Protein AF-A0A2G6E8I8-F1 (afdb_monomer)

Nearest PDB structures (foldseek):
  6oe6-assembly2_B  TM=7.499E-01  e=1.369E-04  Leptospira interrogans serovar Copenhageni str. Fiocruz L1-130
  6oe6-assembly1_A  TM=6.603E-01  e=6.008E-05  Leptospira interrogans serovar Copenhageni str. Fiocruz L1-130
  4bk8-assembly1_A  TM=6.023E-01  e=7.515E-04  Ignicoccus hospitalis
  4brj-assembly1_A  TM=5.519E-01  e=5.711E-04  Ignicoccus hospitalis
  6u4z-assembly1_A  TM=5.005E-01  e=4.357E-03  Bacteroides thetaiotaomicron

Radius of gyration: 25.21 Å; Cα contacts (8 Å, |Δi|>4): 568; chains: 1; bounding box: 66×56×87 Å

Foldseek 3Di:
DDDPPPPPVPPPPVPPQAWDKFWAADADPLQHGHHTDLEDAAAQQWDKTKIKIAGPFFDQAQKKKKWKFFDDPNDTDTDDMDIDGDDRRDRMDMDMDTDNDFGKIKIWMAGPVRDTRDIGIHGYHHDVLLVVVLQVQPPDPDPDDLPDPDKDWFKALDADPLRGDHTDQEAECVPNVQKIKIKIFSVFFQQAQKKKKWKWFADPVHNVDIDTDDIDMDGDDRSGRMDMDMDGDPDFGKMKMWMAGPVRHTNDIDMHGYHD

Sequence (260 aa):
MKLKFIIILLLFVKLTLAQELYVCESYSEDGKPVGVSNNIKIKPYGSAFYILLDNEKPLKDKSLFLFIDKFYDGKFKPFESKKLEVEKEDTWAVTSFEFKDPGVYEIYFLNSSQKRLTTQKLEVDFEEEYKSMRTKKTNNLGNVSFTGTNKSFIFCELVINNKPKNPLSILSLTQSEGKVFVYLNNNSPFGIEKIKVKFWKIDDNDENKEKLIDTKKYKIMPEWSDLFFSYDFDNIGTYRIEIYDYNNNFISANTLEVSN

Solvent-accessible surface area (backbone atoms only — not comparable to full-atom values): 14960 Å² total; per-residue (Å²): 136,80,88,80,78,78,79,78,74,76,77,75,72,73,77,72,86,61,54,43,66,44,42,15,69,46,64,48,98,87,64,48,77,36,69,70,48,55,65,45,69,22,48,89,88,30,36,73,32,32,44,34,40,41,30,98,53,52,37,81,50,53,38,36,36,42,38,36,23,38,58,54,97,93,40,74,40,91,69,50,74,46,81,43,79,45,55,66,76,34,37,52,52,76,46,79,48,70,47,56,67,66,46,46,32,45,37,35,37,25,40,79,85,68,46,74,66,37,71,39,66,35,38,35,38,69,42,61,71,66,54,56,71,40,60,78,77,67,91,72,93,61,94,76,72,84,80,68,90,66,60,48,77,44,41,15,72,40,73,58,94,93,35,79,38,68,73,49,59,66,43,34,38,75,81,48,68,22,48,37,27,43,36,41,32,55,82,42,53,62,74,41,53,42,38,33,38,38,36,26,40,42,40,94,89,39,82,89,42,70,43,81,74,49,76,51,75,46,81,48,60,30,68,32,31,56,52,71,50,75,52,74,47,94,66,70,49,43,32,42,40,37,36,23,38,79,86,67,48,80,68,52,69,51,70,40,35,29,41,108

pLDDT: mean 84.16, std 16.51, range [34.81, 98.5]

Structure (mmCIF, N/CA/C/O backbone):
data_AF-A0A2G6E8I8-F1
#
_entry.id   AF-A0A2G6E8I8-F1
#
loop_
_atom_site.group_PDB
_atom_site.id
_atom_site.type_symbol
_atom_site.label_atom_id
_atom_site.label_alt_id
_atom_site.label_comp_id
_atom_site.label_asym_id
_atom_site.label_entity_id
_atom_site.label_seq_id
_atom_site.pdbx_PDB_ins_code
_atom_site.Cartn_x
_atom_site.Cartn_y
_atom_site.Cartn_z
_atom_site.occupancy
_atom_site.B_iso_or_equiv
_atom_site.auth_seq_id
_atom_site.auth_comp_id
_atom_site.auth_asym_id
_atom_site.auth_atom_id
_atom_site.pdbx_PDB_model_num
ATOM 1 N N . MET A 1 1 ? -38.320 -34.557 57.239 1.00 46.28 1 MET A N 1
ATOM 2 C CA . MET A 1 1 ? -36.847 -34.672 57.127 1.00 46.28 1 MET A CA 1
ATOM 3 C C . MET A 1 1 ? -36.484 -34.782 55.650 1.00 46.28 1 MET A C 1
ATOM 5 O O . MET A 1 1 ? -37.089 -35.604 54.978 1.00 46.28 1 MET A O 1
ATOM 9 N N . LYS A 1 2 ? -35.503 -33.983 55.197 1.00 42.31 2 LYS A N 1
ATOM 10 C CA . LYS A 1 2 ? -34.835 -33.991 53.871 1.00 42.31 2 LYS A CA 1
ATOM 11 C C . LYS A 1 2 ? -35.674 -33.403 52.719 1.00 42.31 2 LYS A C 1
ATOM 13 O O . LYS A 1 2 ? -36.400 -34.110 52.039 1.00 42.31 2 LYS A O 1
ATOM 18 N N . LEU A 1 3 ? -35.719 -32.078 52.556 1.00 51.03 3 LEU A N 1
ATOM 19 C CA . LEU A 1 3 ? -34.677 -31.248 51.922 1.00 51.03 3 LEU A CA 1
ATOM 20 C C . LEU A 1 3 ? -34.192 -31.841 50.585 1.00 51.03 3 LEU A C 1
ATOM 22 O O . LEU A 1 3 ? -33.113 -32.419 50.509 1.00 51.03 3 LEU A O 1
ATOM 26 N N . LYS A 1 4 ? -34.996 -31.691 49.528 1.00 50.62 4 LYS A N 1
ATOM 27 C CA . LYS A 1 4 ? -34.504 -31.735 48.145 1.00 50.62 4 LYS A CA 1
ATOM 28 C C . LYS A 1 4 ? -34.400 -30.296 47.655 1.00 50.62 4 LYS A C 1
ATOM 30 O O . LYS A 1 4 ? -35.312 -29.766 47.033 1.00 50.62 4 LYS A O 1
ATOM 35 N N . PHE A 1 5 ? -33.293 -29.663 48.036 1.00 54.03 5 PHE A N 1
ATOM 36 C CA . PHE A 1 5 ? -32.810 -28.426 47.435 1.00 54.03 5 PHE A CA 1
ATOM 37 C C . PHE A 1 5 ? -32.540 -28.735 45.959 1.00 54.03 5 PHE A C 1
ATOM 39 O O . PHE A 1 5 ? -31.543 -29.371 45.620 1.00 54.03 5 PHE A O 1
ATOM 46 N N . ILE A 1 6 ? -33.475 -28.364 45.087 1.00 58.44 6 ILE A N 1
ATOM 47 C CA . ILE A 1 6 ? -33.212 -28.303 43.654 1.00 58.44 6 ILE A CA 1
ATOM 48 C C . ILE A 1 6 ? -32.254 -27.132 43.492 1.00 58.44 6 ILE A C 1
ATOM 50 O O . ILE A 1 6 ? -32.624 -25.969 43.634 1.00 58.44 6 ILE A O 1
ATOM 54 N N . ILE A 1 7 ? -30.988 -27.486 43.301 1.00 57.56 7 ILE A N 1
ATOM 55 C CA . ILE A 1 7 ? -29.904 -26.598 42.918 1.00 57.56 7 ILE A CA 1
ATOM 56 C C . ILE A 1 7 ? -30.308 -26.008 41.565 1.00 57.56 7 ILE A C 1
ATOM 58 O O . ILE A 1 7 ? -30.062 -26.585 40.509 1.00 57.56 7 ILE A O 1
ATOM 62 N N . ILE A 1 8 ? -30.978 -24.857 41.611 1.00 55.81 8 ILE A N 1
ATOM 63 C CA . ILE A 1 8 ? -31.023 -23.899 40.513 1.00 55.81 8 ILE A CA 1
ATOM 64 C C . ILE A 1 8 ? -29.598 -23.353 40.439 1.00 55.81 8 ILE A C 1
ATOM 66 O O . ILE A 1 8 ? -29.251 -22.339 41.042 1.00 55.81 8 ILE A O 1
ATOM 70 N N . LEU A 1 9 ? -28.734 -24.122 39.775 1.00 51.56 9 LEU A N 1
ATOM 71 C CA . LEU A 1 9 ? -27.434 -23.675 39.314 1.00 51.56 9 LEU A CA 1
ATOM 72 C C . LEU A 1 9 ? -27.732 -22.626 38.243 1.00 51.56 9 LEU A C 1
ATOM 74 O O . LEU A 1 9 ? -27.859 -22.936 37.062 1.00 51.56 9 LEU A O 1
ATOM 78 N N . LEU A 1 10 ? -27.937 -21.391 38.702 1.00 52.75 10 LEU A N 1
ATOM 79 C CA . LEU A 1 10 ? -27.866 -20.181 37.903 1.00 52.75 10 LEU A CA 1
ATOM 80 C C . LEU A 1 10 ? -26.542 -20.232 37.137 1.00 52.75 10 LEU A C 1
ATOM 82 O O . LEU A 1 10 ? -25.486 -19.865 37.653 1.00 52.75 10 LEU A O 1
ATOM 86 N N . LEU A 1 11 ? -26.617 -20.719 35.901 1.00 50.78 11 LEU A N 1
ATOM 87 C CA . LEU A 1 11 ? -25.692 -20.410 34.826 1.00 50.78 11 LEU A CA 1
ATOM 88 C C . LEU A 1 11 ? -25.747 -18.891 34.641 1.00 50.78 11 LEU A C 1
ATOM 90 O O . LEU A 1 11 ? -26.425 -18.374 33.758 1.00 50.78 11 LEU A O 1
ATOM 94 N N . PHE A 1 12 ? -25.047 -18.162 35.511 1.00 54.03 12 PHE A N 1
ATOM 95 C CA . PHE A 1 12 ? -24.567 -16.827 35.202 1.00 54.03 12 PHE A CA 1
ATOM 96 C C . PHE A 1 12 ? -23.565 -17.004 34.065 1.00 54.03 12 PHE A C 1
ATOM 98 O O . PHE A 1 12 ? -22.354 -17.093 34.278 1.00 54.03 12 PHE A O 1
ATOM 105 N N . VAL A 1 13 ? -24.088 -17.103 32.843 1.00 53.19 13 VAL A N 1
ATOM 106 C CA . VAL A 1 13 ? -23.333 -16.809 31.636 1.00 53.19 13 VAL A CA 1
ATOM 107 C C . VAL A 1 13 ? -22.897 -15.365 31.825 1.00 53.19 13 VAL A C 1
ATOM 109 O O . VAL A 1 13 ? -23.686 -14.436 31.661 1.00 53.19 13 VAL A O 1
ATOM 112 N N . LYS A 1 14 ? -21.663 -15.166 32.295 1.00 42.62 14 LYS A N 1
ATOM 113 C CA . LYS A 1 14 ? -21.036 -13.856 32.229 1.00 42.62 14 LYS A CA 1
ATOM 114 C C . LYS A 1 14 ? -20.961 -13.547 30.744 1.00 42.62 14 LYS A C 1
ATOM 116 O O . LYS A 1 14 ? -20.104 -14.093 30.059 1.00 42.62 14 LYS A O 1
ATOM 121 N N . LEU A 1 15 ? -21.894 -12.732 30.262 1.00 49.94 15 LEU A N 1
ATOM 122 C CA . LEU A 1 15 ? -21.757 -12.026 29.001 1.00 49.94 15 LEU A CA 1
ATOM 123 C C . LEU A 1 15 ? -20.465 -11.227 29.146 1.00 49.94 15 LEU A C 1
ATOM 125 O O . LEU A 1 15 ? -20.405 -10.217 29.848 1.00 49.94 15 LEU A O 1
ATOM 129 N N . THR A 1 16 ? -19.376 -11.782 28.627 1.00 54.62 16 THR A N 1
ATOM 130 C CA . THR A 1 16 ? -18.129 -11.056 28.484 1.00 54.62 16 THR A CA 1
ATOM 131 C C . THR A 1 16 ? -18.412 -10.005 27.435 1.00 54.62 16 THR A C 1
ATOM 133 O O . THR A 1 16 ? -18.432 -10.317 26.250 1.00 54.62 16 THR A O 1
ATOM 136 N N . LEU A 1 17 ? -18.706 -8.796 27.904 1.00 58.06 17 LEU A N 1
ATOM 137 C CA . LEU A 1 17 ? -18.793 -7.596 27.086 1.00 58.06 17 LEU A CA 1
ATOM 138 C C . LEU A 1 17 ? -17.438 -7.474 26.386 1.00 58.06 17 LEU A C 1
ATOM 140 O O . LEU A 1 17 ? -16.415 -7.250 27.046 1.00 58.06 17 LEU A O 1
ATOM 144 N N . ALA A 1 18 ? -17.414 -7.823 25.104 1.00 71.62 18 ALA A N 1
ATOM 145 C CA . ALA A 1 18 ? -16.197 -7.968 24.328 1.00 71.62 18 ALA A CA 1
ATOM 146 C C . ALA A 1 18 ? -15.877 -6.638 23.648 1.00 71.62 18 ALA A C 1
ATOM 148 O O . ALA A 1 18 ? -16.768 -5.920 23.215 1.00 71.62 18 ALA A O 1
ATOM 149 N N . GLN A 1 19 ? -14.590 -6.315 23.580 1.00 90.19 19 GLN A N 1
ATOM 150 C CA . GLN A 1 19 ? -14.101 -5.210 22.765 1.00 90.19 19 GLN A CA 1
ATOM 151 C C . GLN A 1 19 ? -14.176 -5.628 21.301 1.00 90.19 19 GLN A C 1
ATOM 153 O O . GLN A 1 19 ? -13.630 -6.670 20.922 1.00 90.19 19 GLN A O 1
ATOM 158 N N . GLU A 1 20 ? -14.829 -4.817 20.484 1.00 94.81 20 GLU A N 1
ATOM 159 C CA . GLU A 1 20 ? -15.072 -5.112 19.078 1.00 94.81 20 GLU A CA 1
ATOM 160 C C . GLU A 1 20 ? -14.233 -4.196 18.194 1.00 94.81 20 GLU A C 1
ATOM 162 O O . GLU A 1 20 ? -13.964 -3.043 18.532 1.00 94.81 20 GLU A O 1
ATOM 167 N N . LEU A 1 21 ? -13.771 -4.737 17.070 1.00 97.00 21 LEU A N 1
ATOM 168 C CA . LEU A 1 21 ? -12.977 -4.010 16.090 1.00 97.00 21 LEU A CA 1
ATOM 169 C C . LEU A 1 21 ? -13.689 -4.062 14.751 1.00 97.00 21 LEU A C 1
ATOM 171 O O . LEU A 1 21 ? -13.992 -5.136 14.232 1.00 97.00 21 LEU A O 1
ATOM 175 N N . TYR A 1 22 ? -13.897 -2.886 14.187 1.00 97.94 22 TYR A N 1
ATOM 176 C CA . TYR A 1 22 ? -14.592 -2.682 12.937 1.00 97.94 22 TYR A CA 1
ATOM 177 C C . TYR A 1 22 ? -13.671 -2.036 11.913 1.00 97.94 22 TYR A C 1
ATOM 179 O O . TYR A 1 22 ? -12.921 -1.112 12.225 1.00 97.94 22 TYR A O 1
ATOM 187 N N . VAL A 1 23 ? -13.767 -2.508 10.674 1.00 98.19 23 VAL A N 1
ATOM 188 C CA . VAL A 1 23 ? -13.297 -1.777 9.497 1.00 98.19 23 VAL A CA 1
ATOM 189 C C . VAL A 1 23 ? -14.540 -1.307 8.758 1.00 98.19 23 VAL A C 1
ATOM 191 O O . VAL A 1 23 ? -15.390 -2.126 8.400 1.00 98.19 23 VAL A O 1
ATOM 194 N N . CYS A 1 24 ? -14.691 0.004 8.604 1.00 98.06 24 CYS A N 1
ATOM 195 C CA . CYS A 1 24 ? -15.930 0.613 8.134 1.00 98.06 24 CYS A CA 1
ATOM 196 C C . CYS A 1 24 ? -15.685 1.834 7.236 1.00 98.06 24 CYS A C 1
ATOM 198 O O . CYS A 1 24 ? -14.601 2.421 7.226 1.00 98.06 24 CYS A O 1
ATOM 200 N N . GLU A 1 25 ? -16.691 2.202 6.446 1.00 96.69 25 GLU A N 1
ATOM 201 C CA . GLU A 1 25 ? -16.626 3.326 5.501 1.00 96.69 25 GLU A CA 1
ATOM 202 C C . GLU A 1 25 ? -16.768 4.682 6.200 1.00 96.69 25 GLU A C 1
ATOM 204 O O . GLU A 1 25 ? -16.162 5.668 5.785 1.00 96.69 25 GLU A O 1
ATOM 209 N N . SER A 1 26 ? -17.560 4.739 7.272 1.00 97.25 26 SER A N 1
ATOM 210 C CA . SER A 1 26 ? -17.722 5.922 8.122 1.00 97.25 26 SER A CA 1
ATOM 211 C C . SER A 1 26 ? -18.162 5.532 9.539 1.00 97.25 26 SER A C 1
ATOM 213 O O . SER A 1 26 ? -18.245 4.346 9.871 1.00 97.25 26 SER A O 1
ATOM 215 N N . TYR A 1 27 ? -18.389 6.523 10.399 1.00 96.75 27 TYR A N 1
ATOM 216 C CA . TYR A 1 27 ? -18.892 6.351 11.760 1.00 96.75 27 TYR A CA 1
ATOM 217 C C . TYR A 1 27 ? -19.779 7.541 12.150 1.00 96.75 27 TYR A C 1
ATOM 219 O O . TYR A 1 27 ? -19.641 8.633 11.596 1.00 96.75 27 TYR A O 1
ATOM 227 N N . SER A 1 28 ? -20.715 7.322 13.069 1.00 95.62 28 SER A N 1
ATOM 228 C CA . SER A 1 28 ? -21.608 8.354 13.607 1.00 95.62 28 SER A CA 1
ATOM 229 C C . SER A 1 28 ? -20.946 9.190 14.709 1.00 95.62 28 SER A C 1
ATOM 231 O O . SER A 1 28 ? -19.882 8.844 15.220 1.00 95.62 28 SER A O 1
ATOM 233 N N . GLU A 1 29 ? -21.601 10.281 15.119 1.00 91.00 29 GLU A N 1
ATOM 234 C CA . GLU A 1 29 ? -21.125 11.152 16.208 1.00 91.00 29 GLU A CA 1
ATOM 235 C C . GLU A 1 29 ? -20.980 10.419 17.554 1.00 91.00 29 GLU A C 1
ATOM 237 O O . GLU A 1 29 ? -20.114 10.765 18.353 1.00 91.00 29 GLU A O 1
ATOM 242 N N . ASP A 1 30 ? -21.784 9.379 17.792 1.00 90.88 30 ASP A N 1
ATOM 243 C CA . ASP A 1 30 ? -21.728 8.522 18.982 1.00 90.88 30 ASP A CA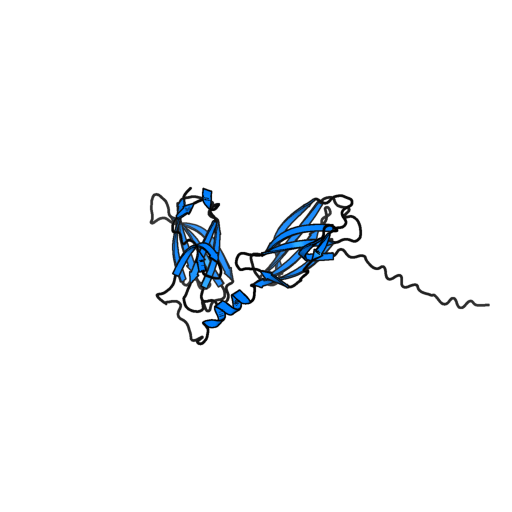 1
ATOM 244 C C . ASP A 1 30 ? -20.779 7.319 18.834 1.00 90.88 30 ASP A C 1
ATOM 246 O O . ASP A 1 30 ? -20.755 6.441 19.696 1.00 90.88 30 ASP A O 1
ATOM 250 N N . GLY A 1 31 ? -19.983 7.271 17.761 1.00 90.88 31 GLY A N 1
ATOM 251 C CA . GLY A 1 31 ? -18.950 6.252 17.584 1.00 90.88 31 GLY A CA 1
ATOM 252 C C . GLY A 1 31 ? -19.463 4.909 17.079 1.00 90.88 31 GLY A C 1
ATOM 253 O O . GLY A 1 31 ? -18.827 3.884 17.322 1.00 90.88 31 GLY A O 1
ATOM 254 N N . LYS A 1 32 ? -20.604 4.877 16.380 1.00 94.94 32 LYS A N 1
ATOM 255 C CA . LYS A 1 32 ? -21.126 3.648 15.769 1.00 94.94 32 LYS A CA 1
ATOM 256 C C . LYS A 1 32 ? -20.644 3.504 14.329 1.00 94.94 32 LYS A C 1
ATOM 258 O O . LYS A 1 32 ? -20.707 4.467 13.565 1.00 94.94 32 LYS A O 1
ATOM 263 N N . PRO A 1 33 ? -20.153 2.318 13.931 1.00 97.12 33 PRO A N 1
ATOM 264 C CA . PRO A 1 33 ? -19.599 2.127 12.601 1.00 97.12 33 PRO A CA 1
ATOM 265 C C . PRO A 1 33 ? -20.706 2.037 11.541 1.00 97.12 33 PRO A C 1
ATOM 267 O O . PRO A 1 33 ? -21.774 1.470 11.772 1.00 97.12 33 PRO A O 1
ATOM 270 N N . VAL A 1 34 ? -20.424 2.550 10.345 1.00 97.12 34 VAL A N 1
ATOM 271 C CA . VAL A 1 34 ? -21.318 2.517 9.179 1.00 97.12 34 VAL A CA 1
ATOM 272 C C . VAL A 1 34 ? -20.576 1.898 7.997 1.00 97.12 34 VAL A C 1
ATOM 274 O O . VAL A 1 34 ? -19.438 2.262 7.708 1.00 97.12 34 VAL A O 1
ATOM 277 N N . GLY A 1 35 ? -21.211 0.945 7.308 1.00 96.56 35 GLY A N 1
ATOM 278 C CA . GLY A 1 35 ? -20.570 0.219 6.204 1.00 96.56 35 GLY A CA 1
ATOM 279 C C . GLY A 1 35 ? -19.475 -0.740 6.685 1.00 96.56 35 GLY A C 1
ATOM 280 O O . GLY A 1 35 ? -18.381 -0.763 6.133 1.00 96.56 35 GLY A O 1
ATOM 281 N N . VAL A 1 36 ? -19.739 -1.492 7.760 1.00 97.19 36 VAL A N 1
ATOM 282 C CA . VAL A 1 36 ? -18.803 -2.493 8.296 1.00 97.19 36 VAL A CA 1
ATOM 283 C C . VAL A 1 36 ? -18.595 -3.618 7.288 1.00 97.19 36 VAL A C 1
ATOM 285 O O . VAL A 1 36 ? -19.564 -4.221 6.824 1.00 97.19 36 VAL A O 1
ATOM 288 N N . SER A 1 37 ? -17.337 -3.967 7.019 1.00 95.94 37 SER A N 1
ATOM 289 C CA . SER A 1 37 ? -17.018 -5.158 6.238 1.00 95.94 37 SER A CA 1
ATOM 290 C C . SER A 1 37 ? -15.694 -5.797 6.643 1.00 95.94 37 SER A C 1
ATOM 292 O O . SER A 1 37 ? -14.716 -5.121 6.949 1.00 95.94 37 SER A O 1
ATOM 294 N N . ASN A 1 38 ? -15.654 -7.127 6.560 1.00 95.44 38 ASN A N 1
ATOM 295 C CA . ASN A 1 38 ? -14.430 -7.924 6.685 1.00 95.44 38 ASN A CA 1
ATOM 296 C C . ASN A 1 38 ? -13.796 -8.243 5.321 1.00 95.44 38 ASN A C 1
ATOM 298 O O . ASN A 1 38 ? -12.729 -8.853 5.270 1.00 95.44 38 ASN A O 1
ATOM 302 N N . ASN A 1 39 ? -14.445 -7.835 4.227 1.00 97.31 39 ASN A N 1
ATOM 303 C CA . ASN A 1 39 ? -13.893 -7.841 2.878 1.00 97.31 39 ASN A CA 1
ATOM 304 C C . ASN A 1 39 ? -14.174 -6.480 2.229 1.00 97.31 39 ASN A C 1
ATOM 306 O O . ASN A 1 39 ? -15.329 -6.139 1.964 1.00 97.31 39 ASN A O 1
ATOM 310 N N . ILE A 1 40 ? -13.131 -5.690 2.004 1.00 96.94 40 ILE A N 1
ATOM 311 C CA . ILE A 1 40 ? -13.250 -4.360 1.402 1.00 96.94 40 ILE A CA 1
ATOM 312 C C . ILE A 1 40 ? -12.693 -4.362 -0.014 1.00 96.94 40 ILE A C 1
ATOM 314 O O . ILE A 1 40 ? -11.745 -5.084 -0.339 1.00 96.94 40 ILE A O 1
ATOM 318 N N . LYS A 1 41 ? -13.282 -3.519 -0.861 1.00 94.44 41 LYS A N 1
ATOM 319 C CA . LYS A 1 41 ? -12.757 -3.246 -2.193 1.00 94.44 41 LYS A CA 1
ATOM 320 C C . LYS A 1 41 ? -12.027 -1.909 -2.184 1.00 94.44 41 LYS A C 1
ATOM 322 O O . LYS A 1 41 ? -12.555 -0.910 -1.706 1.00 94.44 41 LYS A O 1
ATOM 327 N N . ILE A 1 42 ? -10.802 -1.908 -2.691 1.00 90.62 42 ILE A N 1
ATOM 328 C CA . ILE A 1 42 ? -9.968 -0.721 -2.826 1.00 90.62 42 ILE A CA 1
ATOM 329 C C . ILE A 1 42 ? -9.806 -0.358 -4.294 1.00 90.62 42 ILE A C 1
ATOM 331 O O . ILE A 1 42 ? -9.833 -1.208 -5.194 1.00 90.62 42 ILE A O 1
ATOM 335 N N . LYS A 1 43 ? -9.573 0.926 -4.530 1.00 83.56 43 LYS A N 1
ATOM 336 C CA . LYS A 1 43 ? -9.122 1.407 -5.827 1.00 83.56 43 LYS A CA 1
ATOM 337 C C . LYS A 1 43 ? -7.639 1.070 -6.008 1.00 83.56 43 LYS A C 1
ATOM 339 O O . LYS A 1 43 ? -6.929 0.852 -5.029 1.00 83.56 43 LYS A O 1
ATOM 344 N N . PRO A 1 44 ? -7.124 1.063 -7.246 1.00 68.62 44 PRO A N 1
ATOM 345 C CA . PRO A 1 44 ? -5.719 0.740 -7.507 1.00 68.62 44 PRO A CA 1
ATOM 346 C C . PRO A 1 44 ? -4.695 1.667 -6.835 1.00 68.62 44 PRO A C 1
ATOM 348 O O . PRO A 1 44 ? -3.558 1.269 -6.620 1.00 68.62 44 PRO A O 1
ATOM 351 N N . TYR A 1 45 ? -5.080 2.911 -6.548 1.00 73.25 45 TYR A N 1
ATOM 352 C CA . TYR A 1 45 ? -4.252 3.889 -5.834 1.00 73.25 45 TYR A CA 1
ATOM 353 C C . TYR A 1 45 ? -4.448 3.843 -4.312 1.00 73.25 45 TYR A C 1
ATOM 355 O O . TYR A 1 45 ? -3.812 4.607 -3.593 1.00 73.25 45 TYR A O 1
ATOM 363 N N . GLY A 1 46 ? -5.298 2.932 -3.844 1.00 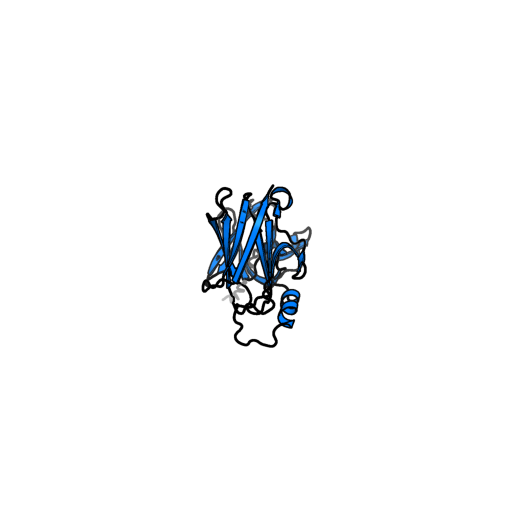83.19 46 GLY A N 1
ATOM 364 C CA . GLY A 1 46 ? -5.719 2.791 -2.467 1.00 83.19 46 GLY A CA 1
ATOM 365 C C . GLY A 1 46 ? -7.084 3.405 -2.185 1.00 83.19 46 GLY A C 1
ATOM 366 O O . GLY A 1 46 ? -7.603 4.225 -2.945 1.00 83.19 46 GLY A O 1
ATOM 367 N N . SER A 1 47 ? -7.673 2.970 -1.078 1.00 90.00 47 SER A N 1
ATOM 368 C CA . SER A 1 47 ? -8.883 3.561 -0.509 1.00 90.00 47 SER A CA 1
ATOM 369 C C . SER A 1 47 ? -8.715 3.685 1.002 1.00 90.00 47 SER A C 1
ATOM 371 O O . SER A 1 47 ? -8.156 2.797 1.653 1.00 90.00 47 SER A O 1
ATOM 373 N N . ALA A 1 48 ? -9.198 4.793 1.558 1.00 95.00 48 ALA A N 1
ATOM 374 C CA . ALA A 1 48 ? -9.215 5.013 2.995 1.00 95.00 48 ALA A CA 1
ATOM 375 C C . ALA A 1 48 ? -10.454 4.373 3.629 1.00 95.00 48 ALA A C 1
ATOM 377 O O . ALA A 1 48 ? -11.561 4.523 3.120 1.00 95.00 48 ALA A O 1
ATOM 378 N N . PHE A 1 49 ? -10.247 3.696 4.754 1.00 98.19 49 PHE A N 1
ATOM 379 C CA . PHE A 1 49 ? -11.293 3.151 5.614 1.00 98.19 49 PHE A CA 1
ATOM 380 C C . PHE A 1 49 ? -11.027 3.564 7.059 1.00 98.19 49 PHE A C 1
ATOM 382 O O . PHE A 1 49 ? -9.892 3.881 7.428 1.00 98.19 49 PHE A O 1
ATOM 389 N N . TYR A 1 50 ? -12.062 3.543 7.888 1.00 98.44 50 TYR A N 1
ATOM 390 C CA . TYR A 1 50 ? -11.928 3.751 9.322 1.00 98.44 50 TYR A CA 1
ATOM 391 C C . TYR A 1 50 ? -11.736 2.417 10.031 1.00 98.44 50 TYR A C 1
ATOM 393 O O . TYR A 1 50 ? -12.418 1.437 9.743 1.00 98.44 50 TYR A O 1
ATOM 401 N N . ILE A 1 51 ? -10.792 2.395 10.967 1.00 98.44 51 ILE A N 1
ATOM 402 C CA . ILE A 1 51 ? -10.574 1.303 11.907 1.00 98.44 51 ILE A CA 1
ATOM 403 C C . ILE A 1 51 ? -11.082 1.796 13.257 1.00 98.44 51 ILE A C 1
ATOM 405 O O . ILE A 1 51 ? -10.510 2.728 13.829 1.00 98.44 51 ILE A O 1
ATOM 409 N N . LEU A 1 52 ? -12.168 1.193 13.731 1.00 98.06 52 LEU A N 1
ATOM 410 C CA . LEU A 1 52 ? -12.902 1.609 14.920 1.00 98.06 52 LEU A CA 1
ATOM 411 C C . LEU A 1 52 ? -12.851 0.506 15.977 1.00 98.06 52 LEU A C 1
ATOM 413 O O . LEU A 1 52 ? -13.213 -0.638 15.716 1.00 98.06 52 LEU A O 1
ATOM 417 N N . LEU A 1 53 ? -12.396 0.861 17.171 1.00 97.19 53 LEU A N 1
ATOM 418 C CA . LEU A 1 53 ? -12.506 0.066 18.386 1.00 97.19 53 LEU A CA 1
ATOM 419 C C . LEU A 1 53 ? -13.763 0.514 19.134 1.00 97.19 53 LEU A C 1
ATOM 421 O O . LEU A 1 53 ? -13.831 1.680 19.508 1.00 97.19 53 LEU A O 1
ATOM 425 N N . ASP A 1 54 ? -14.710 -0.389 19.380 1.00 95.62 54 ASP A N 1
ATOM 426 C CA . ASP A 1 54 ? -15.871 -0.154 20.251 1.00 95.62 54 ASP A CA 1
ATOM 427 C C . ASP A 1 54 ? -15.710 -0.974 21.540 1.00 95.62 54 ASP A C 1
ATOM 429 O O . ASP A 1 54 ? -15.263 -2.128 21.532 1.00 95.62 54 ASP A O 1
ATOM 433 N N . ASN A 1 55 ? -16.032 -0.367 22.673 1.00 93.25 55 ASN A N 1
ATOM 434 C CA . ASN A 1 55 ? -15.946 -0.977 23.987 1.00 93.25 55 ASN A CA 1
ATOM 435 C C . ASN A 1 55 ? -17.113 -0.493 24.845 1.00 93.25 55 ASN A C 1
ATOM 437 O O . ASN A 1 55 ? -17.280 0.693 25.080 1.00 93.25 55 ASN A O 1
ATOM 441 N N . GLU A 1 56 ? -17.881 -1.405 25.435 1.00 90.19 56 GLU A N 1
ATOM 442 C CA . GLU A 1 56 ? -19.043 -1.004 26.244 1.00 90.19 56 GLU A CA 1
ATOM 443 C C . GLU A 1 56 ? -18.693 -0.168 27.487 1.00 90.19 56 GLU A C 1
ATOM 445 O O . GLU A 1 56 ? -19.551 0.492 28.072 1.00 90.19 56 GLU A O 1
ATOM 450 N N . LYS A 1 57 ? -17.436 -0.229 27.937 1.00 91.19 57 LYS A N 1
ATOM 451 C CA . LYS A 1 57 ? -16.933 0.530 29.086 1.00 91.19 57 LYS A CA 1
ATOM 452 C C . LYS A 1 57 ? -15.881 1.540 28.641 1.00 91.19 57 LYS A C 1
ATOM 454 O O . LYS A 1 57 ? -15.172 1.266 27.675 1.00 91.19 57 LYS A O 1
ATOM 459 N N . PRO A 1 58 ? -15.683 2.629 29.400 1.00 93.06 58 PRO A N 1
ATOM 460 C CA . PRO A 1 58 ? -14.620 3.575 29.105 1.00 93.06 58 PRO A CA 1
ATOM 461 C C . PRO A 1 58 ? -13.248 2.905 28.977 1.00 93.06 58 PRO A C 1
ATOM 463 O O . PRO A 1 58 ? -12.885 1.994 29.742 1.00 93.06 58 PRO A O 1
ATOM 466 N N . LEU A 1 59 ? -12.489 3.350 27.984 1.00 91.88 59 LEU A N 1
ATOM 467 C CA . LEU A 1 59 ? -11.126 2.936 27.706 1.00 91.88 59 LEU A CA 1
ATOM 468 C C . LEU A 1 59 ? -10.220 3.489 28.812 1.00 91.88 59 LEU A C 1
ATOM 470 O O . LEU A 1 59 ? -9.962 4.680 28.924 1.00 91.88 59 LEU A O 1
ATOM 474 N N . LYS A 1 60 ? -9.733 2.596 29.679 1.00 89.19 60 LYS A N 1
ATOM 475 C CA . LYS A 1 60 ? -8.956 2.990 30.869 1.00 89.19 60 LYS A CA 1
ATOM 476 C C . LYS A 1 60 ? -7.596 3.603 30.539 1.00 89.19 60 LYS A C 1
ATOM 478 O O . LYS A 1 60 ? -7.044 4.366 31.333 1.00 89.19 60 LYS A O 1
ATOM 483 N N . ASP A 1 61 ? -7.023 3.185 29.420 1.00 91.69 61 ASP A N 1
ATOM 484 C CA . ASP A 1 61 ? -5.697 3.573 28.971 1.00 91.69 61 ASP A CA 1
ATOM 485 C C . ASP A 1 61 ? -5.799 4.823 28.098 1.00 91.69 61 ASP A C 1
ATOM 487 O O . ASP A 1 61 ? -6.484 4.783 27.092 1.00 91.69 61 ASP A O 1
ATOM 491 N N . LYS A 1 62 ? -5.053 5.890 28.418 1.00 92.56 62 LYS A N 1
ATOM 492 C CA . LYS A 1 62 ? -5.005 7.129 27.607 1.00 92.56 62 LYS A CA 1
ATOM 493 C C . LYS A 1 62 ? -4.374 6.959 26.222 1.00 92.56 62 LYS A C 1
ATOM 495 O O . LYS A 1 62 ? -4.364 7.879 25.408 1.00 92.56 62 LYS A O 1
ATOM 500 N N . SER A 1 63 ? -3.710 5.833 25.992 1.00 94.06 63 SER A N 1
ATOM 501 C CA . SER A 1 63 ? -3.027 5.559 24.737 1.00 94.06 63 SER A CA 1
ATOM 502 C C . SER A 1 63 ? -3.272 4.126 24.320 1.00 94.06 63 SER A C 1
ATOM 504 O O . SER A 1 63 ? -3.047 3.189 25.093 1.00 94.06 63 SER A O 1
ATOM 506 N N . LEU A 1 64 ? -3.694 3.986 23.072 1.00 96.56 64 LEU A N 1
ATOM 507 C CA . LEU A 1 64 ? -3.881 2.721 22.392 1.00 96.56 64 LEU A CA 1
ATOM 508 C C . LEU A 1 64 ? -2.897 2.620 21.234 1.00 96.56 64 LEU A C 1
ATOM 510 O O . LEU A 1 64 ? -2.506 3.623 20.638 1.00 96.56 64 LEU A O 1
ATOM 514 N N . PHE A 1 65 ? -2.508 1.398 20.906 1.00 97.00 65 PHE A N 1
ATOM 515 C CA . PHE A 1 65 ? -1.602 1.115 19.803 1.00 97.00 65 PHE A CA 1
ATOM 516 C C . PHE A 1 65 ? -2.310 0.205 18.814 1.00 97.00 65 PHE A C 1
ATOM 518 O O . PHE A 1 65 ? -2.595 -0.951 19.124 1.00 97.00 65 PHE A O 1
ATOM 525 N N . LEU A 1 66 ? -2.605 0.743 17.639 1.00 97.94 66 LEU A N 1
ATOM 526 C CA . LEU A 1 66 ? -3.092 -0.002 16.495 1.00 97.94 66 LEU A CA 1
ATOM 527 C C . LEU A 1 66 ? -1.909 -0.659 15.789 1.00 97.94 66 LEU A C 1
ATOM 529 O O . LEU A 1 66 ? -0.919 0.006 15.487 1.00 97.94 66 LEU A O 1
ATOM 533 N N . PHE A 1 67 ? -2.051 -1.937 15.477 1.00 97.75 67 PHE A N 1
ATOM 534 C CA . PHE A 1 67 ? -1.148 -2.676 14.610 1.00 97.75 67 PHE A CA 1
ATOM 535 C C . PHE A 1 67 ? -1.931 -3.249 13.441 1.00 97.75 67 PHE A C 1
ATOM 537 O O . PHE A 1 67 ? -3.046 -3.749 13.608 1.00 97.75 67 PHE A O 1
ATOM 544 N N . ILE A 1 68 ? -1.324 -3.167 12.266 1.00 97.94 68 ILE A N 1
ATOM 545 C CA . ILE A 1 68 ? -1.811 -3.759 11.032 1.00 97.94 68 ILE A CA 1
ATOM 546 C C . ILE A 1 68 ? -0.691 -4.667 10.548 1.00 97.94 68 ILE A C 1
ATOM 548 O O . ILE A 1 68 ? 0.377 -4.198 10.160 1.00 97.94 68 ILE A O 1
ATOM 552 N N . ASP A 1 69 ? -0.942 -5.965 10.568 1.00 94.62 69 ASP A N 1
ATOM 553 C CA . ASP A 1 69 ? -0.053 -6.975 10.022 1.00 94.62 69 ASP A CA 1
ATOM 554 C C . ASP A 1 69 ? -0.612 -7.466 8.693 1.00 94.62 69 ASP A C 1
ATOM 556 O O . ASP A 1 69 ? 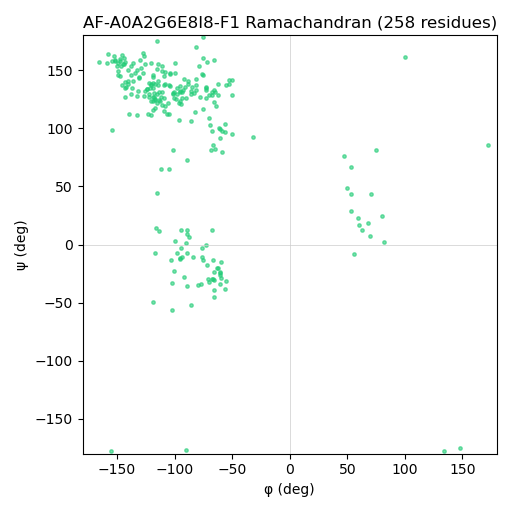-1.825 -7.583 8.512 1.00 94.62 69 ASP A O 1
ATOM 560 N N . LYS A 1 70 ? 0.267 -7.813 7.755 1.00 92.56 70 LYS A N 1
ATOM 561 C CA . LYS A 1 70 ? -0.128 -8.339 6.446 1.00 92.56 70 LYS A CA 1
ATOM 562 C C . LYS A 1 70 ? 0.372 -9.762 6.254 1.00 92.56 70 LYS A C 1
ATOM 564 O O . LYS A 1 70 ? 1.500 -10.100 6.621 1.00 92.56 70 LYS A O 1
ATOM 569 N N . PHE A 1 71 ? -0.478 -10.614 5.689 1.00 90.94 71 PHE A N 1
ATOM 570 C CA . PHE A 1 71 ? -0.164 -12.014 5.450 1.00 90.94 71 PHE A CA 1
ATOM 571 C C . PHE A 1 71 ? 0.777 -12.172 4.252 1.00 90.94 71 PHE A C 1
ATOM 573 O O . PHE A 1 71 ? 0.418 -11.879 3.110 1.00 90.94 71 PHE A O 1
ATOM 580 N N . TYR A 1 72 ? 1.975 -12.687 4.516 1.00 79.06 72 TYR A N 1
ATOM 581 C CA . TYR A 1 72 ? 3.003 -12.965 3.522 1.00 79.06 72 TYR A CA 1
ATOM 582 C C . TYR A 1 72 ? 3.744 -14.258 3.861 1.00 79.06 72 TYR A C 1
ATOM 584 O O . TYR A 1 72 ? 4.167 -14.465 4.998 1.00 79.06 72 TYR A O 1
ATOM 592 N N . ASP A 1 73 ? 3.974 -15.107 2.857 1.00 80.06 73 ASP A N 1
ATOM 593 C CA . ASP A 1 73 ? 4.745 -16.353 2.992 1.00 80.06 73 ASP A CA 1
ATOM 594 C C . ASP A 1 73 ? 4.244 -17.260 4.134 1.00 80.06 73 ASP A C 1
ATOM 596 O O . ASP A 1 73 ? 5.025 -17.779 4.930 1.00 80.06 73 ASP A O 1
ATOM 600 N N . GLY A 1 74 ? 2.921 -17.410 4.252 1.00 86.81 74 GLY A N 1
ATOM 601 C CA . GLY A 1 74 ? 2.304 -18.302 5.237 1.00 86.81 74 GLY A CA 1
ATOM 602 C C . GLY A 1 74 ? 2.173 -17.732 6.654 1.00 86.81 74 GLY A C 1
ATOM 603 O O . GLY A 1 74 ? 1.695 -18.445 7.534 1.00 86.81 74 GLY A O 1
ATOM 604 N N . LYS A 1 75 ? 2.566 -16.475 6.903 1.00 91.19 75 LYS A N 1
ATOM 605 C CA . LYS A 1 75 ? 2.439 -15.833 8.222 1.00 91.19 75 LYS A CA 1
ATOM 606 C C . LYS A 1 75 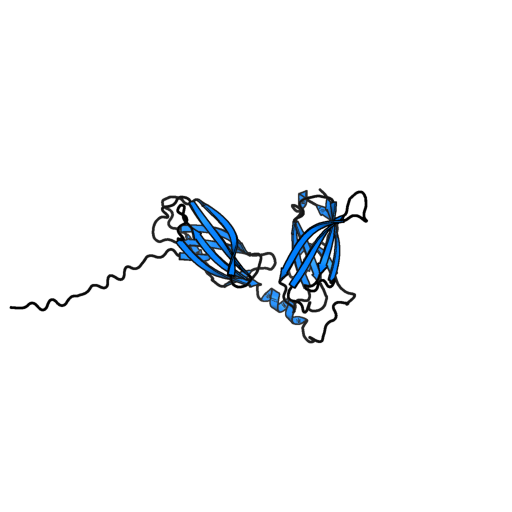? 2.094 -14.348 8.140 1.00 91.19 75 LYS A C 1
ATOM 608 O O . LYS A 1 75 ? 2.413 -13.681 7.160 1.00 91.19 75 LYS A O 1
ATOM 613 N N . PHE A 1 76 ? 1.482 -13.821 9.196 1.00 89.88 76 PHE A N 1
ATOM 614 C CA . PHE A 1 76 ? 1.332 -12.378 9.382 1.00 89.88 76 PHE A CA 1
ATOM 615 C C . PHE A 1 76 ? 2.682 -11.760 9.762 1.00 89.88 76 PHE A C 1
ATOM 617 O O . PHE A 1 76 ? 3.438 -12.334 10.551 1.00 89.88 76 PHE A O 1
ATOM 624 N N . LYS A 1 77 ? 3.019 -10.632 9.133 1.00 83.31 77 LYS A N 1
ATOM 625 C CA . LYS A 1 77 ? 4.227 -9.845 9.409 1.00 83.31 77 LYS A CA 1
ATOM 626 C C . LYS A 1 77 ? 3.820 -8.386 9.663 1.00 83.31 77 LYS A C 1
ATOM 628 O O . LYS A 1 77 ? 2.882 -7.940 8.997 1.00 83.31 77 LYS A O 1
ATOM 633 N N . PRO A 1 78 ? 4.543 -7.651 10.531 1.00 84.31 78 PRO A N 1
ATOM 634 C CA . PRO A 1 78 ? 4.301 -6.229 10.755 1.00 84.31 78 PRO A CA 1
ATOM 635 C C . PRO A 1 78 ? 4.240 -5.454 9.442 1.00 84.31 78 PRO A C 1
ATOM 637 O O . PRO A 1 78 ? 5.131 -5.606 8.601 1.00 84.31 78 PRO A O 1
ATOM 640 N N . PHE A 1 79 ? 3.183 -4.664 9.264 1.00 86.25 79 PHE A N 1
ATOM 641 C CA . PHE A 1 79 ? 2.992 -3.827 8.080 1.00 86.25 79 PHE A CA 1
ATOM 642 C C . PHE A 1 79 ? 2.920 -2.343 8.447 1.00 86.25 79 PHE A C 1
ATOM 644 O O . PHE A 1 79 ? 3.666 -1.561 7.873 1.00 86.25 79 PHE A O 1
ATOM 651 N N . GLU A 1 80 ? 2.098 -1.967 9.429 1.00 91.50 80 GLU A N 1
ATOM 652 C CA . GLU A 1 80 ? 1.997 -0.591 9.932 1.00 91.50 80 GLU A CA 1
ATOM 653 C C . GLU A 1 80 ? 1.628 -0.568 11.423 1.00 91.50 80 GLU A C 1
ATOM 655 O O . GLU A 1 80 ? 1.013 -1.507 11.941 1.00 91.50 80 GLU A O 1
ATOM 660 N N . SER A 1 81 ? 1.961 0.521 12.120 1.00 91.06 81 SER A N 1
ATOM 661 C CA . SER A 1 81 ? 1.478 0.765 13.482 1.00 91.06 81 SER A CA 1
ATOM 662 C C . SER A 1 81 ? 1.124 2.231 13.725 1.00 91.06 81 SER A C 1
ATOM 664 O O . SER A 1 81 ? 1.724 3.134 13.148 1.00 91.06 81 SER A O 1
ATOM 666 N N . LYS A 1 82 ? 0.161 2.490 14.612 1.00 95.31 82 LYS A N 1
ATOM 667 C CA . LYS A 1 82 ? -0.272 3.850 14.952 1.00 95.31 82 LYS A CA 1
ATOM 668 C C . LYS A 1 82 ? -0.605 3.970 16.432 1.00 95.31 82 LYS A C 1
ATOM 670 O O . LYS A 1 82 ? -1.311 3.131 16.984 1.00 95.31 82 LYS A O 1
ATOM 675 N N . LYS A 1 83 ? -0.132 5.038 17.076 1.00 95.19 83 LYS A N 1
ATOM 676 C CA . LYS A 1 83 ? -0.568 5.419 18.425 1.00 95.19 83 LYS A CA 1
ATOM 677 C C . LYS A 1 83 ? -1.826 6.281 18.316 1.00 95.19 83 LYS A C 1
ATOM 679 O O . LYS A 1 83 ? -1.853 7.223 17.528 1.00 95.19 83 LYS A O 1
ATOM 684 N N . LEU A 1 84 ? -2.841 5.964 19.110 1.00 95.81 84 LEU A N 1
ATOM 685 C CA . LEU A 1 84 ? -4.048 6.764 19.282 1.00 95.81 84 LEU A CA 1
ATOM 686 C C . LEU A 1 84 ? -4.086 7.274 20.719 1.00 95.81 84 LEU A C 1
ATOM 688 O O . LEU A 1 84 ? -3.783 6.530 21.655 1.00 95.81 84 LEU A O 1
ATOM 692 N N . GLU A 1 85 ? -4.456 8.536 20.885 1.00 94.75 85 GLU A N 1
ATOM 693 C CA . GLU A 1 85 ? -4.760 9.113 22.191 1.00 94.75 85 GLU A CA 1
ATOM 694 C C . GLU A 1 85 ? -6.272 9.085 22.382 1.00 94.75 85 GLU A C 1
ATOM 696 O O . GLU A 1 85 ? -7.016 9.372 21.447 1.00 94.75 85 GLU A O 1
ATOM 701 N N . VAL A 1 86 ? -6.703 8.655 23.563 1.00 92.94 86 VAL A N 1
ATOM 702 C CA . VAL A 1 86 ? -8.116 8.511 23.926 1.00 92.94 86 VAL A CA 1
ATOM 703 C C . VAL A 1 86 ? -8.348 9.170 25.274 1.00 92.94 86 VAL A C 1
ATOM 705 O O . VAL A 1 86 ? -7.485 9.120 26.164 1.00 92.94 86 VAL A O 1
ATOM 708 N N . GLU A 1 87 ? -9.508 9.791 25.429 1.00 90.69 87 GLU A N 1
ATOM 709 C CA . GLU A 1 87 ? -9.903 10.384 26.694 1.00 90.69 87 GLU A CA 1
ATOM 710 C C . GLU A 1 87 ? -10.415 9.304 27.650 1.00 90.69 87 GLU A C 1
ATOM 712 O O . GLU A 1 87 ? -10.888 8.242 27.251 1.00 90.69 87 GLU A O 1
ATOM 717 N N . LYS A 1 88 ? -10.302 9.555 28.960 1.00 77.75 88 LYS A N 1
ATOM 718 C CA . LYS A 1 88 ? -10.609 8.542 29.992 1.00 77.75 88 LYS A CA 1
ATOM 719 C C . LYS A 1 88 ? -12.054 8.036 29.968 1.00 77.75 88 LYS A C 1
ATOM 721 O O . LYS A 1 88 ? -12.308 6.955 30.493 1.00 77.75 88 LYS A O 1
ATOM 726 N N . GLU A 1 89 ? -12.968 8.836 29.430 1.00 88.75 89 GLU A N 1
ATOM 727 C CA . GLU A 1 89 ? -14.398 8.531 29.377 1.00 88.75 89 GLU A CA 1
ATOM 728 C C . GLU A 1 89 ? -14.824 7.947 28.023 1.00 88.75 89 GLU A C 1
ATOM 730 O O . GLU A 1 89 ? -15.956 7.480 27.897 1.00 88.75 89 GLU A O 1
ATOM 735 N N . ASP A 1 90 ? -13.928 7.920 27.029 1.00 92.38 90 ASP A N 1
ATOM 736 C CA . ASP A 1 90 ? -14.251 7.425 25.695 1.00 92.38 90 ASP A CA 1
ATOM 737 C C . ASP A 1 90 ? -14.509 5.921 25.740 1.00 92.38 90 ASP A C 1
ATOM 739 O O . ASP A 1 90 ? -13.705 5.134 26.242 1.00 92.38 90 ASP A O 1
ATOM 743 N N . THR A 1 91 ? -15.637 5.500 25.182 1.00 94.62 91 THR A N 1
ATOM 744 C CA . THR A 1 91 ? -15.986 4.085 25.009 1.00 94.62 91 THR A CA 1
ATOM 745 C C . THR A 1 91 ? -15.489 3.527 23.678 1.00 94.62 91 THR A C 1
ATOM 747 O O . THR A 1 91 ? -15.540 2.325 23.458 1.00 94.62 91 THR A O 1
ATOM 750 N N . TRP A 1 92 ? -14.963 4.365 22.789 1.00 95.81 92 TRP A N 1
ATOM 751 C CA . TRP A 1 92 ? -14.532 3.963 21.456 1.00 95.81 92 TRP A CA 1
ATOM 752 C C . TRP A 1 92 ? -13.313 4.767 21.004 1.00 95.81 92 TRP A C 1
ATOM 754 O O . TRP A 1 92 ? -12.984 5.806 21.569 1.00 95.81 92 TRP A O 1
ATOM 764 N N . ALA A 1 93 ? -12.616 4.269 19.988 1.00 96.44 93 ALA A N 1
ATOM 765 C CA . ALA A 1 93 ? -11.493 4.955 19.363 1.00 96.44 93 ALA A CA 1
ATOM 766 C C . ALA A 1 93 ? -11.507 4.693 17.860 1.00 96.44 93 ALA A C 1
ATOM 768 O O . ALA A 1 93 ? -11.751 3.565 17.438 1.00 96.44 93 ALA A O 1
ATOM 769 N N . VAL A 1 94 ? -11.208 5.701 17.044 1.00 97.00 94 VAL A N 1
ATOM 770 C CA . VAL A 1 94 ? -11.217 5.558 15.584 1.00 97.00 94 VAL A CA 1
ATOM 771 C C . VAL A 1 94 ? -9.980 6.172 14.953 1.00 97.00 94 VAL A C 1
ATOM 773 O O . VAL A 1 94 ? -9.437 7.174 15.419 1.00 97.00 94 VAL A O 1
ATOM 776 N N . THR A 1 95 ? -9.531 5.590 13.848 1.00 97.62 95 THR A N 1
ATOM 777 C CA . THR A 1 95 ? -8.549 6.231 12.978 1.00 97.62 95 THR A CA 1
ATOM 778 C C . THR A 1 95 ? -8.750 5.820 11.527 1.00 97.62 95 THR A C 1
ATOM 780 O O . THR A 1 95 ? -9.194 4.709 11.254 1.00 97.62 95 THR A O 1
ATOM 783 N N . SER A 1 96 ? -8.422 6.704 10.586 1.00 97.06 96 SER A N 1
ATOM 784 C CA . SER A 1 96 ? -8.407 6.357 9.167 1.00 97.06 96 SER A CA 1
ATOM 785 C C . SER A 1 96 ? -7.104 5.651 8.789 1.00 97.06 96 SER A C 1
ATOM 787 O O . SER A 1 96 ? -6.020 6.029 9.254 1.00 97.06 96 SER A O 1
ATOM 789 N N . PHE A 1 97 ? -7.205 4.669 7.900 1.00 97.25 97 PHE A N 1
ATOM 790 C CA . PHE A 1 97 ? -6.076 3.985 7.284 1.00 97.25 97 PHE A CA 1
ATOM 791 C C . PHE A 1 97 ? -6.319 3.782 5.785 1.00 97.25 97 PHE A C 1
ATOM 793 O O . PHE A 1 97 ? -7.409 3.388 5.371 1.00 97.25 97 PHE A O 1
ATOM 800 N N . GLU A 1 98 ? -5.304 4.065 4.970 1.00 95.44 98 GLU A N 1
ATOM 801 C CA . GLU A 1 98 ? -5.362 3.921 3.515 1.00 95.44 98 GLU A CA 1
ATOM 802 C C . GLU A 1 98 ? -4.772 2.571 3.093 1.00 95.44 98 GLU A C 1
ATOM 804 O O . GLU A 1 98 ? -3.558 2.361 3.118 1.00 95.44 98 GLU A O 1
ATOM 809 N N . PHE A 1 99 ? -5.636 1.649 2.674 1.00 94.19 99 PHE A N 1
ATOM 810 C CA . PHE A 1 99 ? -5.212 0.360 2.138 1.00 94.19 99 PHE A CA 1
ATOM 811 C C . PHE A 1 99 ? -4.840 0.521 0.667 1.00 94.19 99 PHE A C 1
ATOM 813 O O . PHE A 1 99 ? -5.705 0.805 -0.158 1.00 94.19 99 PHE A O 1
ATOM 820 N N . LYS A 1 100 ? -3.556 0.330 0.342 1.00 86.38 100 LYS A N 1
ATOM 821 C CA . LYS A 1 100 ? -3.011 0.480 -1.024 1.00 86.38 100 LYS A CA 1
ATOM 822 C C . LYS A 1 100 ? -2.808 -0.835 -1.761 1.00 86.38 100 LYS A C 1
ATOM 824 O O . LYS A 1 100 ? -2.814 -0.859 -2.987 1.00 86.38 100 LYS A O 1
ATOM 829 N N . ASP A 1 101 ? -2.669 -1.926 -1.016 1.00 82.88 101 ASP A N 1
ATOM 830 C CA . ASP A 1 101 ? -2.416 -3.238 -1.586 1.00 82.88 101 ASP A CA 1
ATOM 831 C C . ASP A 1 101 ? -3.548 -4.215 -1.250 1.00 82.88 101 ASP A C 1
ATOM 833 O O . ASP A 1 101 ? -4.031 -4.226 -0.115 1.00 82.88 101 ASP A O 1
ATOM 837 N N . PRO A 1 102 ? -3.905 -5.122 -2.171 1.00 88.44 102 PRO A N 1
ATOM 838 C CA . PRO A 1 102 ? -4.761 -6.244 -1.843 1.00 88.44 102 PRO A CA 1
ATOM 839 C C . PRO A 1 102 ? -4.008 -7.271 -0.985 1.00 88.44 102 PRO A C 1
ATOM 841 O O . PRO A 1 102 ? -2.771 -7.378 -1.012 1.00 88.44 102 PRO A O 1
ATOM 844 N N . GLY A 1 103 ? -4.764 -8.071 -0.244 1.00 90.75 103 GLY A N 1
ATOM 845 C CA . GLY A 1 103 ? -4.249 -9.139 0.601 1.00 90.75 103 GLY A CA 1
ATOM 846 C C . GLY A 1 103 ? -5.088 -9.362 1.851 1.00 90.75 103 GLY A C 1
ATOM 847 O O . GLY A 1 103 ? -6.130 -8.747 2.046 1.00 90.75 103 GLY A O 1
ATOM 848 N N . VAL A 1 104 ? -4.603 -10.256 2.710 1.00 97.06 104 VAL A N 1
ATOM 849 C CA . VAL A 1 104 ? -5.217 -10.529 4.012 1.00 97.06 104 VAL A CA 1
ATOM 850 C C . VAL A 1 104 ? -4.413 -9.822 5.093 1.00 97.06 104 VAL A C 1
ATOM 852 O O . VAL A 1 104 ? -3.188 -9.958 5.149 1.00 97.06 104 VAL A O 1
ATOM 855 N N . TYR A 1 105 ? -5.109 -9.098 5.956 1.00 98.19 105 TYR A N 1
ATOM 856 C CA . TYR A 1 105 ? -4.552 -8.313 7.047 1.00 98.19 105 TYR A CA 1
ATOM 857 C C . TYR A 1 105 ? -5.070 -8.824 8.395 1.00 98.19 105 TYR A C 1
ATOM 859 O O . TYR A 1 105 ? -6.209 -9.282 8.491 1.00 98.19 105 TYR A O 1
ATOM 867 N N . GLU A 1 106 ? -4.236 -8.754 9.431 1.00 98.31 106 GLU A N 1
ATOM 868 C CA . GLU A 1 106 ? -4.633 -8.901 10.834 1.00 98.31 106 GLU A CA 1
ATOM 869 C C . GLU A 1 106 ? -4.473 -7.535 11.504 1.00 98.31 106 GLU A C 1
ATOM 871 O O . GLU A 1 106 ? -3.387 -6.962 11.515 1.00 98.31 106 GLU A O 1
ATOM 876 N N . ILE A 1 107 ? -5.567 -7.001 12.032 1.00 98.50 107 ILE A N 1
ATOM 877 C CA . ILE A 1 107 ? -5.636 -5.676 12.641 1.00 98.50 107 ILE A CA 1
ATOM 878 C C . ILE A 1 107 ? -5.948 -5.869 14.116 1.00 98.50 107 ILE A C 1
ATOM 880 O O . ILE A 1 107 ? -6.892 -6.581 14.451 1.00 98.50 107 ILE A O 1
ATOM 884 N N . TYR A 1 108 ? -5.181 -5.257 15.011 1.00 98.00 108 TYR A N 1
ATOM 885 C CA . TYR A 1 108 ? -5.410 -5.402 16.446 1.00 98.00 108 TYR A CA 1
ATOM 886 C C . TYR A 1 108 ? -4.987 -4.171 17.238 1.00 98.00 108 TYR A C 1
ATOM 888 O O . TYR A 1 108 ? -4.076 -3.438 16.855 1.00 98.00 108 TYR A O 1
ATOM 896 N N . PHE A 1 109 ? -5.630 -3.982 18.390 1.00 97.50 109 PHE A N 1
ATOM 897 C CA . PHE A 1 109 ? -5.263 -2.947 19.353 1.00 97.50 109 PHE A CA 1
ATOM 898 C C . PHE A 1 109 ? -4.551 -3.544 20.562 1.00 97.50 109 PHE A C 1
ATOM 900 O O . PHE A 1 109 ? -4.978 -4.563 21.118 1.00 97.50 109 PHE A O 1
ATOM 907 N N . LEU A 1 110 ? -3.489 -2.875 21.003 1.00 95.62 110 LEU A N 1
ATOM 908 C CA . LEU A 1 110 ? -2.854 -3.080 22.299 1.00 95.62 110 LEU A CA 1
ATOM 909 C C . LEU A 1 110 ? -3.099 -1.866 23.196 1.00 95.62 110 LEU A C 1
ATOM 911 O O . LEU A 1 110 ? -3.174 -0.732 22.720 1.00 95.62 110 LEU A O 1
ATOM 915 N N . ASN A 1 111 ? -3.166 -2.096 24.502 1.00 94.50 111 ASN A N 1
ATOM 916 C CA . ASN A 1 111 ? -3.164 -1.016 25.483 1.00 94.50 111 ASN A CA 1
ATOM 917 C C . ASN A 1 111 ? -1.742 -0.637 25.941 1.00 94.50 111 ASN A C 1
ATOM 919 O O . ASN A 1 111 ? -0.754 -1.215 25.483 1.00 94.50 111 ASN A O 1
ATOM 923 N N . SER A 1 112 ? -1.626 0.304 26.885 1.00 92.56 112 SER A N 1
ATOM 924 C CA . SER A 1 112 ? -0.328 0.769 27.407 1.00 92.56 112 SER A CA 1
ATOM 925 C C . SER A 1 112 ? 0.517 -0.329 28.067 1.00 92.56 112 SER A C 1
ATOM 927 O O . SER A 1 112 ? 1.743 -0.248 28.086 1.00 92.56 112 SER A O 1
ATOM 929 N N . SER A 1 113 ? -0.128 -1.390 28.555 1.00 94.12 113 SER A N 1
ATOM 930 C CA . SER A 1 113 ? 0.518 -2.573 29.136 1.00 94.12 113 SER A CA 1
ATOM 931 C C . SER A 1 113 ? 0.833 -3.658 28.097 1.00 94.12 113 SER A C 1
ATOM 933 O O . SER A 1 113 ? 1.103 -4.797 28.471 1.00 94.12 113 SER A O 1
ATOM 935 N N . GLN A 1 114 ? 0.750 -3.339 26.799 1.00 92.38 114 GLN A N 1
ATOM 936 C CA . GLN A 1 114 ? 0.921 -4.264 25.669 1.00 92.38 114 GLN A CA 1
ATOM 937 C C . GLN A 1 114 ? -0.083 -5.429 25.648 1.00 92.38 114 GLN A C 1
ATOM 939 O O . GLN A 1 114 ? 0.106 -6.420 24.942 1.00 92.38 114 GLN A O 1
ATOM 944 N N . LYS A 1 115 ? -1.186 -5.326 26.397 1.00 93.94 115 LYS A N 1
ATOM 945 C CA . LYS A 1 115 ? -2.241 -6.335 26.374 1.00 93.94 115 LYS A CA 1
ATOM 946 C C . LYS A 1 115 ? -3.082 -6.149 25.117 1.00 93.94 115 LYS A C 1
ATOM 948 O O . LYS A 1 115 ? -3.621 -5.065 24.894 1.00 93.94 115 LYS A O 1
ATOM 953 N N . ARG A 1 116 ? -3.239 -7.223 24.337 1.00 94.56 116 ARG A N 1
ATOM 954 C CA . ARG A 1 116 ? -4.149 -7.252 23.186 1.00 94.56 116 ARG A CA 1
ATOM 955 C C . ARG A 1 116 ? -5.593 -7.131 23.664 1.00 94.56 116 ARG A C 1
ATOM 957 O O . ARG A 1 116 ? -6.038 -7.919 24.500 1.00 94.56 116 A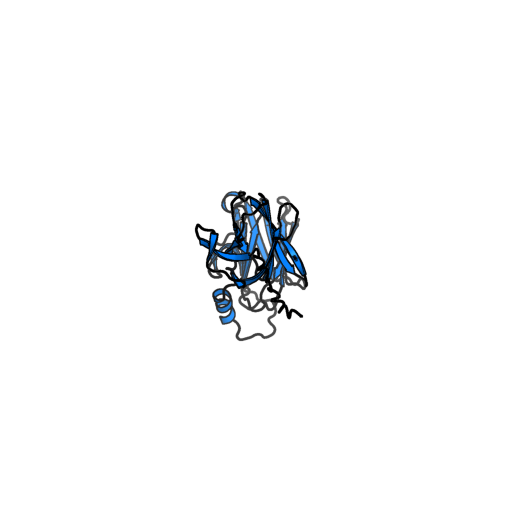RG A O 1
ATOM 964 N N . LEU A 1 117 ? -6.275 -6.113 23.154 1.00 94.12 117 LEU A N 1
ATOM 965 C CA . LEU A 1 117 ? -7.662 -5.785 23.466 1.00 94.12 117 LEU A CA 1
ATOM 966 C C . LEU A 1 117 ? -8.610 -6.587 22.576 1.00 94.12 117 LEU A C 1
ATOM 968 O O . LEU A 1 117 ? -9.476 -7.309 23.058 1.00 94.12 117 LEU A O 1
ATOM 972 N N . THR A 1 118 ? -8.376 -6.518 21.268 1.00 95.19 118 THR A N 1
ATOM 973 C CA . THR A 1 118 ? -9.184 -7.182 20.244 1.00 95.19 118 THR A CA 1
ATOM 974 C C . THR A 1 118 ? -8.369 -7.363 18.962 1.00 95.19 118 THR A C 1
ATOM 976 O O . THR A 1 118 ? -7.296 -6.765 18.822 1.00 95.19 118 THR A O 1
ATOM 979 N N . THR A 1 119 ? -8.837 -8.221 18.058 1.00 96.75 119 THR A N 1
ATOM 980 C CA . THR A 1 119 ? -8.205 -8.515 16.766 1.00 96.75 119 THR A CA 1
ATOM 981 C C . THR A 1 119 ? -9.262 -8.827 15.713 1.00 96.75 119 THR A C 1
ATOM 983 O O . THR A 1 119 ? -10.270 -9.459 16.024 1.00 96.75 119 THR A O 1
ATOM 986 N N . GLN A 1 120 ? -9.011 -8.430 14.471 1.00 96.81 120 GLN A N 1
ATOM 987 C CA . GLN A 1 120 ? -9.885 -8.665 13.330 1.00 96.81 120 GLN A CA 1
ATOM 988 C C . GLN A 1 120 ? -9.056 -9.020 12.098 1.00 96.81 120 GLN A C 1
ATOM 990 O O . GLN A 1 120 ? -8.002 -8.435 11.847 1.00 96.81 120 GLN A O 1
ATOM 995 N N . LYS A 1 121 ? -9.551 -9.967 11.297 1.00 97.94 121 LYS A N 1
ATOM 996 C CA . LYS A 1 121 ? -8.990 -10.251 9.972 1.00 97.94 121 LYS A CA 1
ATOM 997 C C . LYS A 1 121 ? -9.772 -9.496 8.906 1.00 97.94 121 LYS A C 1
ATOM 999 O O . LYS A 1 121 ? -11.002 -9.491 8.938 1.00 97.94 121 LYS A O 1
ATOM 1004 N N . LEU A 1 122 ? -9.051 -8.900 7.967 1.00 98.25 122 LEU A N 1
ATOM 1005 C CA . LEU A 1 122 ? -9.605 -8.133 6.858 1.00 98.25 122 LEU A CA 1
ATOM 1006 C C . LEU A 1 122 ? -9.046 -8.664 5.540 1.00 98.25 122 LEU A C 1
ATOM 1008 O O . LEU A 1 122 ? -7.832 -8.768 5.373 1.00 98.25 122 LEU A O 1
ATOM 1012 N N . GLU A 1 123 ? -9.926 -8.975 4.601 1.00 98.06 123 GLU A N 1
ATOM 1013 C CA . GLU A 1 123 ? -9.556 -9.239 3.217 1.00 98.06 123 GLU A CA 1
ATOM 1014 C C . GLU A 1 123 ? -9.709 -7.961 2.390 1.00 98.06 123 GLU A C 1
ATOM 1016 O O . GLU A 1 123 ? -10.720 -7.263 2.465 1.00 98.06 123 GLU A O 1
ATOM 1021 N N . VAL A 1 124 ? -8.684 -7.636 1.614 1.00 95.94 124 VAL A N 1
ATOM 1022 C CA . VAL A 1 124 ? -8.637 -6.445 0.771 1.00 95.94 124 VAL A CA 1
ATOM 1023 C C . VAL A 1 124 ? -8.448 -6.890 -0.668 1.00 95.94 124 VAL A C 1
ATOM 1025 O O . VAL A 1 124 ? -7.475 -7.569 -0.997 1.00 95.94 124 VAL A O 1
ATOM 1028 N N . ASP A 1 125 ? -9.360 -6.474 -1.532 1.00 92.62 125 ASP A N 1
ATOM 1029 C CA . ASP A 1 125 ? -9.362 -6.772 -2.962 1.00 92.62 125 ASP A CA 1
ATOM 1030 C C . ASP A 1 125 ? -9.464 -5.488 -3.781 1.00 92.62 125 ASP A C 1
ATOM 1032 O O . ASP A 1 125 ? -9.938 -4.472 -3.294 1.00 92.62 125 ASP A O 1
ATOM 1036 N N . PHE A 1 126 ? -9.124 -5.539 -5.068 1.00 84.50 126 PHE A N 1
ATOM 1037 C CA . PHE A 1 126 ? -9.498 -4.462 -5.989 1.00 84.50 126 PHE A CA 1
ATOM 1038 C C . PHE A 1 126 ? -10.983 -4.529 -6.384 1.00 84.50 126 PHE A C 1
ATOM 1040 O O . PHE A 1 126 ? -11.539 -5.624 -6.529 1.00 84.50 126 PHE A O 1
ATOM 1047 N N . GLU A 1 127 ? -11.601 -3.366 -6.611 1.00 86.31 127 GLU A N 1
ATOM 1048 C CA . GLU A 1 127 ? -12.965 -3.223 -7.154 1.00 86.31 127 GLU A CA 1
ATOM 1049 C C . GLU A 1 127 ? -13.163 -4.008 -8.473 1.00 86.31 127 GLU A C 1
ATOM 1051 O O . GLU A 1 127 ? -12.278 -4.067 -9.331 1.00 86.31 127 GLU A O 1
ATOM 1056 N N . GLU A 1 128 ? -14.335 -4.627 -8.663 1.00 74.38 128 GLU A N 1
ATOM 1057 C CA . GLU A 1 128 ? -14.606 -5.508 -9.815 1.00 74.38 128 GLU A CA 1
ATOM 1058 C C . GLU A 1 128 ? -14.615 -4.784 -11.165 1.00 74.38 128 GLU A C 1
ATOM 1060 O O . GLU A 1 128 ? -14.221 -5.367 -12.178 1.00 74.38 128 GLU A O 1
ATOM 1065 N N . GLU A 1 129 ? -15.008 -3.507 -11.195 1.00 62.75 129 GLU A N 1
ATOM 1066 C CA . GLU A 1 129 ? -14.982 -2.693 -12.415 1.00 62.75 129 GLU A CA 1
ATOM 1067 C C . GLU A 1 129 ? -13.568 -2.672 -13.021 1.00 62.75 129 GLU A C 1
ATOM 1069 O O . GLU A 1 129 ? -13.395 -2.858 -14.229 1.00 62.75 129 GLU A O 1
ATOM 1074 N N . TYR A 1 130 ? -12.544 -2.613 -12.166 1.00 57.41 130 TYR A N 1
ATOM 1075 C CA . TYR A 1 130 ? -11.147 -2.719 -12.570 1.00 57.41 130 TYR A CA 1
ATOM 1076 C C . TYR A 1 130 ? -10.784 -4.100 -13.135 1.00 57.41 130 TYR A C 1
ATOM 1078 O O . TYR A 1 130 ? -10.048 -4.189 -14.121 1.00 57.41 130 TYR A O 1
ATOM 1086 N N . LYS A 1 131 ? -11.320 -5.185 -12.557 1.00 55.28 131 LYS A N 1
ATOM 1087 C CA . LYS A 1 131 ? -11.107 -6.555 -13.060 1.00 55.28 131 LYS A CA 1
ATOM 1088 C C . LYS A 1 131 ? -11.743 -6.729 -14.447 1.00 55.28 131 LYS A C 1
ATOM 1090 O O . LYS A 1 131 ? -11.086 -7.206 -15.370 1.00 55.28 131 LYS A O 1
ATOM 1095 N N . SER A 1 132 ? -12.979 -6.259 -14.628 1.00 50.59 132 SER A N 1
ATOM 1096 C CA . SER A 1 132 ? -13.771 -6.449 -15.855 1.00 50.59 132 SER A CA 1
ATOM 1097 C C . SER A 1 132 ? -13.267 -5.660 -17.074 1.00 50.59 132 SER A C 1
ATOM 1099 O O . SER A 1 132 ? -13.346 -6.152 -18.204 1.00 50.59 132 SER A O 1
ATOM 1101 N N . MET A 1 133 ? -12.691 -4.467 -16.873 1.00 51.56 133 MET A N 1
ATOM 1102 C CA . MET A 1 133 ? -12.069 -3.694 -17.960 1.00 51.56 133 MET A CA 1
ATOM 1103 C C . MET A 1 133 ? -10.835 -4.396 -18.544 1.00 51.56 133 MET A C 1
ATOM 1105 O O . MET A 1 133 ? -10.505 -4.173 -19.709 1.00 51.56 133 MET A O 1
ATOM 1109 N N . ARG A 1 134 ? -10.180 -5.276 -17.775 1.00 51.38 134 ARG A N 1
ATOM 1110 C CA . ARG A 1 134 ? -8.980 -6.008 -18.205 1.00 51.38 134 ARG A CA 1
ATOM 1111 C C . ARG A 1 134 ? -9.284 -7.363 -18.846 1.00 51.38 134 ARG A C 1
ATOM 1113 O O . ARG A 1 134 ? -8.561 -7.772 -19.749 1.00 51.38 134 ARG A O 1
ATOM 1120 N N . THR A 1 135 ? -10.391 -8.015 -18.484 1.00 47.53 135 THR A N 1
ATOM 1121 C CA . THR A 1 135 ? -10.789 -9.323 -19.052 1.00 47.53 135 THR A CA 1
ATOM 1122 C C . THR A 1 135 ? -11.361 -9.242 -20.477 1.00 47.53 135 THR A C 1
ATOM 1124 O O . THR A 1 135 ? -11.471 -10.253 -21.165 1.00 47.53 135 THR A O 1
ATOM 1127 N N . LYS A 1 136 ? -11.710 -8.056 -20.997 1.00 43.62 136 LYS A N 1
ATOM 1128 C CA . LYS A 1 136 ? -12.243 -7.927 -22.373 1.00 43.62 136 LYS A CA 1
ATOM 1129 C C . LYS A 1 136 ? -11.198 -8.122 -23.489 1.00 43.62 136 LYS A C 1
ATOM 1131 O O . LYS A 1 136 ? -11.564 -8.078 -24.660 1.00 43.62 136 LYS A O 1
ATOM 1136 N N . LYS A 1 137 ? -9.923 -8.371 -23.160 1.00 45.03 137 LYS A N 1
ATOM 1137 C CA . LYS A 1 137 ? -8.825 -8.568 -24.131 1.00 45.03 137 LYS A CA 1
ATOM 1138 C C . LYS A 1 137 ? -8.192 -9.972 -24.089 1.00 45.03 137 LYS A C 1
ATOM 1140 O O . LYS A 1 137 ? -7.113 -10.162 -24.642 1.00 45.03 137 LYS A O 1
ATOM 1145 N N . THR A 1 138 ? -8.834 -10.951 -23.442 1.00 41.03 138 THR A N 1
ATOM 1146 C CA . THR A 1 138 ? -8.259 -12.280 -23.123 1.00 41.03 138 THR A CA 1
ATOM 1147 C C . THR A 1 138 ? -8.944 -13.465 -23.814 1.00 41.03 138 THR A C 1
ATOM 1149 O O . THR A 1 138 ? -9.130 -14.511 -23.206 1.00 41.03 138 THR A O 1
ATOM 1152 N N . ASN A 1 139 ? -9.253 -13.365 -25.108 1.00 37.09 139 ASN A N 1
ATOM 1153 C CA . ASN A 1 139 ? -9.592 -14.547 -25.914 1.00 37.09 139 ASN A CA 1
ATOM 1154 C C . ASN A 1 139 ? -8.420 -14.909 -26.833 1.00 37.09 139 ASN A C 1
ATOM 1156 O O . ASN A 1 139 ? -8.537 -14.723 -28.037 1.00 37.09 139 ASN A O 1
ATOM 1160 N N . ASN A 1 140 ?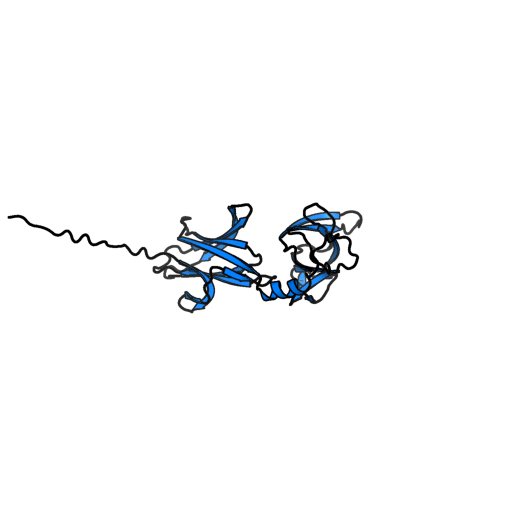 -7.280 -15.315 -26.252 1.00 40.12 140 ASN A N 1
ATOM 1161 C CA . ASN A 1 140 ? -6.247 -16.185 -26.852 1.00 40.12 140 ASN A CA 1
ATOM 1162 C C . ASN A 1 140 ? -5.018 -16.253 -25.929 1.00 40.12 140 ASN A C 1
ATOM 1164 O O . ASN A 1 140 ? -4.054 -15.508 -26.095 1.00 40.12 140 ASN A O 1
ATOM 1168 N N . LEU A 1 141 ? -5.045 -17.157 -24.946 1.00 40.34 141 LEU A N 1
ATOM 1169 C CA . LEU A 1 141 ? -3.882 -17.478 -24.117 1.00 40.34 141 LEU A CA 1
ATOM 1170 C C . LEU A 1 141 ? -3.083 -18.613 -24.787 1.00 40.34 141 LEU A C 1
ATOM 1172 O O . LEU A 1 141 ? -3.139 -19.767 -24.379 1.00 40.34 141 LEU A O 1
ATOM 1176 N N . GLY A 1 142 ? -2.392 -18.288 -25.880 1.00 34.81 142 GLY A N 1
ATOM 1177 C CA . GLY A 1 142 ? -1.292 -19.098 -26.412 1.00 34.81 142 GLY A CA 1
ATOM 1178 C C . GLY A 1 142 ? 0.031 -18.480 -25.969 1.00 34.81 142 GLY A C 1
ATOM 1179 O O . GLY A 1 142 ? 0.073 -17.268 -25.820 1.00 34.81 142 GLY A O 1
ATOM 1180 N N . ASN A 1 143 ? 1.074 -19.287 -25.739 1.00 36.94 143 ASN A N 1
ATOM 1181 C CA . ASN A 1 143 ? 2.423 -18.879 -25.301 1.00 36.94 143 ASN A CA 1
ATOM 1182 C C . ASN A 1 143 ? 2.852 -17.492 -25.832 1.00 36.94 143 ASN A C 1
ATOM 1184 O O . ASN A 1 143 ? 3.389 -17.379 -26.935 1.00 36.94 143 ASN A O 1
ATOM 1188 N N . VAL A 1 144 ? 2.607 -16.432 -25.052 1.00 39.84 144 VAL A N 1
ATOM 1189 C CA . VAL A 1 144 ? 2.940 -15.061 -25.449 1.00 39.84 144 VAL A CA 1
ATOM 1190 C C . VAL A 1 144 ? 4.393 -14.809 -25.071 1.00 39.84 144 VAL A C 1
ATOM 1192 O O . VAL A 1 144 ? 4.738 -14.663 -23.901 1.00 39.84 144 VAL A O 1
ATOM 1195 N N . SER A 1 145 ? 5.256 -14.773 -26.083 1.00 38.38 145 SER A N 1
ATOM 1196 C CA . SER A 1 145 ? 6.614 -14.248 -25.961 1.00 38.38 145 SER A CA 1
ATOM 1197 C C . SER A 1 145 ? 6.559 -12.762 -25.597 1.00 38.38 145 SER A C 1
ATOM 1199 O O . SER A 1 145 ? 5.924 -11.969 -26.293 1.00 38.38 145 SER A O 1
ATOM 1201 N N . PHE A 1 146 ? 7.281 -12.364 -24.550 1.00 45.44 146 PHE A N 1
ATOM 1202 C CA . PHE A 1 146 ? 7.395 -10.985 -24.053 1.00 45.44 146 PHE A CA 1
ATOM 1203 C C . PHE A 1 146 ? 8.127 -10.004 -24.994 1.00 45.44 146 PHE A C 1
ATOM 1205 O O . PHE A 1 146 ? 8.480 -8.896 -24.587 1.00 45.44 146 PHE A O 1
ATOM 1212 N N . THR A 1 147 ? 8.375 -10.373 -26.249 1.00 43.31 147 THR A N 1
ATOM 1213 C CA . THR A 1 147 ? 9.235 -9.646 -27.199 1.00 43.31 147 THR A CA 1
ATOM 1214 C C . THR A 1 147 ? 8.482 -8.676 -28.121 1.00 43.31 147 THR A C 1
ATOM 1216 O O . THR A 1 147 ? 9.048 -8.208 -29.104 1.00 43.31 147 THR A O 1
ATOM 1219 N N . GLY A 1 148 ? 7.207 -8.374 -27.849 1.00 40.16 148 GLY A N 1
ATOM 1220 C CA . GLY A 1 148 ? 6.401 -7.459 -28.668 1.00 40.16 148 GLY A CA 1
ATOM 1221 C C . GLY A 1 148 ? 6.910 -6.009 -28.641 1.00 40.16 148 GLY A C 1
ATOM 1222 O O . GLY A 1 148 ? 7.154 -5.452 -27.574 1.00 40.16 148 GLY A O 1
ATOM 1223 N N . THR A 1 149 ? 7.023 -5.390 -29.819 1.00 45.34 149 THR A N 1
ATOM 1224 C CA . THR A 1 149 ? 7.574 -4.041 -30.076 1.00 45.34 149 THR A CA 1
ATOM 1225 C C . THR A 1 149 ? 6.655 -2.873 -29.698 1.00 45.34 149 THR A C 1
ATOM 1227 O O . THR A 1 149 ? 7.061 -1.722 -29.799 1.00 45.34 149 THR A O 1
ATOM 1230 N N . ASN A 1 150 ? 5.429 -3.142 -29.242 1.00 55.84 150 ASN A N 1
ATOM 1231 C CA . ASN A 1 150 ? 4.439 -2.116 -28.909 1.00 55.84 150 ASN A CA 1
ATOM 1232 C C . ASN A 1 150 ? 4.188 -2.099 -27.395 1.00 55.84 150 ASN A C 1
ATOM 1234 O O . ASN A 1 150 ? 3.096 -2.445 -26.949 1.00 55.84 150 ASN A O 1
ATOM 1238 N N . LYS A 1 151 ? 5.196 -1.748 -26.593 1.00 69.62 151 LYS A N 1
ATOM 1239 C CA . LYS A 1 151 ? 5.033 -1.511 -25.149 1.00 69.62 151 LYS A CA 1
ATOM 1240 C C . LYS A 1 151 ? 5.056 -0.011 -24.892 1.00 69.62 151 LYS A C 1
ATOM 1242 O O . LYS A 1 151 ? 5.900 0.679 -25.454 1.00 69.62 151 LYS A O 1
ATOM 1247 N N . SER A 1 152 ? 4.164 0.497 -24.045 1.00 83.69 152 SER A N 1
ATOM 1248 C CA . SER A 1 152 ? 4.245 1.888 -23.584 1.00 83.69 152 SER A CA 1
ATOM 1249 C C . SER A 1 152 ? 4.650 1.920 -22.118 1.00 83.69 152 SER A C 1
ATOM 1251 O O . SER A 1 152 ? 3.888 1.464 -21.267 1.00 83.69 152 SER A O 1
ATOM 1253 N N . PHE A 1 153 ? 5.823 2.472 -21.834 1.00 91.88 153 PHE A N 1
ATOM 1254 C CA . PHE A 1 153 ? 6.264 2.829 -20.490 1.00 91.88 153 PHE A CA 1
ATOM 1255 C C . PHE A 1 153 ? 6.157 4.347 -20.382 1.00 91.88 153 PHE A C 1
ATOM 1257 O O . PHE A 1 153 ? 6.903 5.063 -21.043 1.00 91.88 153 PHE A O 1
ATOM 1264 N N . ILE A 1 154 ? 5.236 4.837 -19.558 1.00 92.00 154 ILE A N 1
ATOM 1265 C CA . ILE A 1 154 ? 4.949 6.262 -19.400 1.00 92.00 154 ILE A CA 1
ATOM 1266 C C . ILE A 1 154 ? 5.090 6.646 -17.925 1.00 92.00 154 ILE A C 1
ATOM 1268 O O . ILE A 1 154 ? 4.551 5.956 -17.060 1.00 92.00 154 ILE A O 1
ATOM 1272 N N . PHE A 1 155 ? 5.770 7.757 -17.646 1.00 92.31 155 PHE A N 1
ATOM 1273 C CA . PHE A 1 155 ? 5.637 8.452 -16.366 1.00 92.31 155 PHE A CA 1
ATOM 1274 C C . PHE A 1 155 ? 4.489 9.450 -16.463 1.00 92.31 155 PHE A C 1
ATOM 1276 O O . PHE A 1 155 ? 4.289 10.078 -17.504 1.00 92.31 155 PHE A O 1
ATOM 1283 N N . CYS A 1 156 ? 3.702 9.570 -15.406 1.00 84.88 156 CYS A N 1
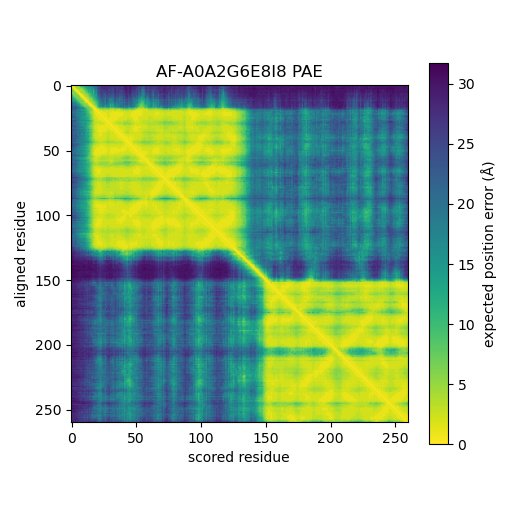ATOM 1284 C CA . CYS A 1 156 ? 2.533 10.436 -15.373 1.00 84.88 156 CYS A CA 1
ATOM 1285 C C . CYS A 1 156 ? 2.250 10.911 -13.948 1.00 84.88 156 CYS A C 1
ATOM 1287 O O . CYS A 1 156 ? 2.660 10.271 -12.978 1.00 84.88 156 CYS A O 1
ATOM 1289 N N . GLU A 1 157 ? 1.540 12.028 -13.821 1.00 80.44 157 GLU A N 1
ATOM 1290 C CA . GLU A 1 157 ? 1.169 12.574 -12.508 1.00 80.44 157 GLU A CA 1
ATOM 1291 C C . GLU A 1 157 ? 0.108 11.709 -11.819 1.00 80.44 157 GLU A C 1
ATOM 1293 O O . GLU A 1 157 ? 0.028 11.657 -10.596 1.00 80.44 157 GLU A O 1
ATOM 1298 N N . LEU A 1 158 ? -0.739 11.044 -12.610 1.00 80.12 158 LEU A N 1
ATOM 1299 C CA . LEU A 1 158 ? -1.866 10.255 -12.125 1.00 80.12 158 LEU A CA 1
ATOM 1300 C C . LEU A 1 158 ? -2.323 9.221 -13.157 1.00 80.12 158 LEU A C 1
ATOM 1302 O O . LEU A 1 158 ? -2.170 9.388 -14.368 1.00 80.12 158 LEU A O 1
ATOM 1306 N N . VAL A 1 159 ? -2.973 8.166 -12.666 1.00 74.38 159 VAL A N 1
ATOM 1307 C CA . VAL A 1 159 ? -3.665 7.171 -13.493 1.00 74.38 159 VAL A CA 1
ATOM 1308 C C . VAL A 1 159 ? -5.146 7.167 -13.126 1.00 74.38 159 VAL A C 1
ATOM 1310 O O . VAL A 1 159 ? -5.518 6.814 -12.010 1.00 74.38 159 VAL A O 1
ATOM 1313 N N . ILE A 1 160 ? -6.003 7.547 -14.079 1.00 70.56 160 ILE A N 1
ATOM 1314 C CA . ILE A 1 160 ? -7.466 7.578 -13.911 1.00 70.56 160 ILE A CA 1
ATOM 1315 C C . ILE A 1 160 ? -8.085 6.605 -14.906 1.00 70.56 160 ILE A C 1
ATOM 1317 O O . ILE A 1 160 ? -7.824 6.700 -16.107 1.00 70.56 160 ILE A O 1
ATOM 1321 N N . ASN A 1 161 ? -8.928 5.689 -14.423 1.00 73.31 161 ASN A N 1
ATOM 1322 C CA . ASN A 1 161 ? -9.628 4.694 -15.245 1.00 73.31 161 ASN A CA 1
ATOM 1323 C C . ASN A 1 161 ? -8.675 3.947 -16.201 1.00 73.31 161 ASN A C 1
ATOM 1325 O O . ASN A 1 161 ? -8.930 3.868 -17.403 1.00 73.31 161 ASN A O 1
ATOM 1329 N N . ASN A 1 162 ? -7.545 3.453 -15.672 1.00 69.44 162 ASN A N 1
ATOM 1330 C CA . ASN A 1 162 ? -6.494 2.749 -16.426 1.00 69.44 162 ASN A CA 1
ATOM 1331 C C . ASN A 1 162 ? -5.847 3.550 -17.563 1.00 69.44 162 ASN A C 1
ATOM 1333 O O . ASN A 1 162 ? -5.281 2.978 -18.492 1.00 69.44 162 ASN A O 1
ATOM 1337 N N . LYS A 1 163 ? -5.914 4.881 -17.505 1.00 80.06 163 LYS A N 1
ATOM 1338 C CA . LYS A 1 163 ? -5.255 5.751 -18.475 1.00 80.06 163 LYS A CA 1
ATOM 1339 C C . LYS A 1 163 ? -4.302 6.698 -17.756 1.00 80.06 163 LYS A C 1
ATOM 1341 O O . LYS A 1 163 ? -4.741 7.368 -16.815 1.00 80.06 163 LYS A O 1
ATOM 1346 N N . PRO A 1 164 ? -3.035 6.791 -18.194 1.00 84.69 164 PRO A N 1
ATOM 1347 C CA . PRO A 1 164 ? -2.130 7.802 -17.676 1.00 84.69 164 PRO A CA 1
ATOM 1348 C C . PRO A 1 164 ? -2.680 9.189 -18.020 1.00 84.69 164 PRO A C 1
ATOM 1350 O O . PRO A 1 164 ? -3.205 9.422 -19.117 1.00 84.69 164 PRO A O 1
ATOM 1353 N N . LYS A 1 165 ? -2.595 10.104 -17.063 1.00 81.00 165 LYS A N 1
ATOM 1354 C CA . LYS A 1 165 ? -2.985 11.506 -17.193 1.00 81.00 165 LYS A CA 1
ATOM 1355 C C . LYS A 1 165 ? -1.770 12.370 -16.925 1.00 81.00 165 LYS A C 1
ATOM 1357 O O . LYS A 1 165 ? -1.011 12.081 -16.010 1.00 81.00 165 LYS A O 1
ATOM 1362 N N . ASN A 1 166 ? -1.609 13.401 -17.747 1.00 78.62 166 ASN A N 1
ATOM 1363 C CA . ASN A 1 166 ? -0.452 14.291 -17.727 1.00 78.62 166 ASN A CA 1
ATOM 1364 C C . ASN A 1 166 ? 0.866 13.494 -17.818 1.00 78.62 166 ASN A C 1
ATOM 1366 O O . ASN A 1 166 ? 1.601 13.394 -16.836 1.00 78.62 166 ASN A O 1
ATOM 1370 N N . PRO A 1 167 ? 1.137 12.835 -18.967 1.00 89.44 167 PRO A N 1
ATOM 1371 C CA . PRO A 1 167 ? 2.426 12.199 -19.199 1.00 89.44 167 PRO A CA 1
ATOM 1372 C C . PRO A 1 167 ? 3.557 13.213 -19.036 1.00 89.44 167 PRO A C 1
ATOM 1374 O O . PRO A 1 167 ? 3.447 14.333 -19.533 1.00 89.44 167 PRO A O 1
ATOM 1377 N N . LEU A 1 168 ? 4.636 12.807 -18.381 1.00 89.19 168 LEU A N 1
ATOM 1378 C CA . LEU A 1 168 ? 5.762 13.678 -18.069 1.00 89.19 168 LEU A CA 1
ATOM 1379 C C . LEU A 1 168 ? 7.092 12.961 -18.296 1.00 89.19 168 LEU A C 1
ATOM 1381 O O . LEU A 1 168 ? 7.180 11.738 -18.222 1.00 89.19 168 LEU A O 1
ATOM 1385 N N . SER A 1 169 ? 8.126 13.743 -18.585 1.00 88.94 169 SER A N 1
ATOM 1386 C CA . SER A 1 169 ? 9.528 13.306 -18.621 1.00 88.94 169 SER A CA 1
ATOM 1387 C C . SER A 1 169 ? 10.384 14.017 -17.570 1.00 88.94 169 SER A C 1
ATOM 1389 O O . SER A 1 169 ? 11.541 13.648 -17.388 1.00 88.94 169 SER A O 1
ATOM 1391 N N . ILE A 1 170 ? 9.808 15.013 -16.885 1.00 90.50 170 ILE A N 1
ATOM 1392 C CA . ILE A 1 170 ? 10.425 15.799 -15.817 1.00 90.50 170 ILE A CA 1
ATOM 1393 C C . ILE A 1 170 ? 9.434 15.862 -14.652 1.00 90.50 170 ILE A C 1
ATOM 1395 O O . ILE A 1 170 ? 8.273 16.220 -14.852 1.00 90.50 170 ILE A O 1
ATOM 1399 N N . LEU A 1 171 ? 9.889 15.504 -13.457 1.00 90.94 171 LEU A N 1
ATOM 1400 C CA . LEU A 1 171 ? 9.138 15.511 -12.208 1.00 90.94 171 LEU A CA 1
ATOM 1401 C C . LEU A 1 171 ? 9.678 16.600 -11.279 1.00 90.94 171 LEU A C 1
ATOM 1403 O O . LEU A 1 171 ? 10.879 16.643 -11.036 1.00 90.94 171 LEU A O 1
ATOM 1407 N N . SER A 1 172 ? 8.813 17.437 -10.710 1.00 87.00 172 SER A N 1
ATOM 1408 C CA . SER A 1 172 ? 9.227 18.462 -9.744 1.00 87.00 172 SER A CA 1
ATOM 1409 C C . SER A 1 172 ? 9.063 17.965 -8.307 1.00 87.00 172 SER A C 1
ATOM 1411 O O . SER A 1 172 ? 7.959 17.631 -7.878 1.00 87.00 172 SER A O 1
ATOM 1413 N N . LEU A 1 173 ? 10.145 17.984 -7.524 1.00 82.62 173 LEU A N 1
ATOM 1414 C CA . LEU A 1 173 ? 10.092 17.699 -6.087 1.00 82.62 173 LEU A CA 1
ATOM 1415 C C . LEU A 1 173 ? 9.201 18.693 -5.337 1.00 82.62 173 LEU A C 1
ATOM 1417 O O . LEU A 1 173 ? 8.547 18.307 -4.372 1.00 82.62 173 LEU A O 1
ATOM 1421 N N . THR A 1 174 ? 9.161 19.958 -5.767 1.00 79.94 174 THR A N 1
ATOM 1422 C CA . THR A 1 174 ? 8.388 20.996 -5.070 1.00 79.94 174 THR A CA 1
ATOM 1423 C C . THR A 1 174 ? 6.898 20.945 -5.389 1.00 79.94 174 THR A C 1
ATOM 1425 O O . THR A 1 174 ? 6.084 21.221 -4.512 1.00 79.94 174 THR A O 1
ATOM 1428 N N . GLN A 1 175 ? 6.526 20.583 -6.619 1.00 70.75 175 GLN A N 1
ATOM 1429 C CA . GLN A 1 175 ? 5.126 20.583 -7.054 1.00 70.75 175 GLN A CA 1
ATOM 1430 C C . GLN A 1 175 ? 4.415 19.256 -6.787 1.00 70.75 175 GLN A C 1
ATOM 1432 O O . GLN A 1 175 ? 3.228 19.266 -6.472 1.00 70.75 175 GLN A O 1
ATOM 1437 N N . SER A 1 176 ? 5.111 18.122 -6.919 1.00 73.31 176 SER A N 1
ATOM 1438 C CA . SER A 1 176 ? 4.509 16.788 -6.786 1.00 73.31 176 SER A CA 1
ATOM 1439 C C . SER A 1 176 ? 5.014 16.007 -5.575 1.00 73.31 176 SER A C 1
ATOM 1441 O O . SER A 1 176 ? 4.804 14.796 -5.508 1.00 73.31 176 SER A O 1
ATOM 1443 N N . GLU A 1 177 ? 5.729 16.669 -4.658 1.00 81.19 177 GLU A N 1
ATOM 1444 C CA . GLU A 1 177 ? 6.377 16.041 -3.495 1.00 81.19 177 GLU A CA 1
ATOM 1445 C C . GLU A 1 177 ? 7.279 14.857 -3.900 1.00 81.19 177 GLU A C 1
ATOM 1447 O O . GLU A 1 177 ? 7.425 13.878 -3.175 1.00 81.19 177 GLU A O 1
ATOM 1452 N N . GLY A 1 178 ? 7.836 14.908 -5.117 1.00 82.12 178 GLY A N 1
ATOM 1453 C CA . GLY A 1 178 ? 8.667 13.842 -5.681 1.00 82.12 178 GLY A CA 1
ATOM 1454 C C . GLY A 1 178 ? 7.926 12.553 -6.041 1.00 82.12 178 GLY A C 1
ATOM 1455 O O . GLY A 1 178 ? 8.563 11.581 -6.447 1.00 82.12 178 GLY A O 1
ATOM 1456 N N . LYS A 1 179 ? 6.595 12.521 -5.964 1.00 90.00 179 LYS A N 1
ATOM 1457 C CA . LYS A 1 179 ? 5.788 11.352 -6.320 1.00 90.00 179 LYS A CA 1
ATOM 1458 C C . LYS A 1 179 ? 5.466 11.301 -7.809 1.00 90.00 179 LYS A C 1
ATOM 1460 O O . LYS A 1 179 ? 4.904 12.244 -8.358 1.00 90.00 179 LYS A O 1
ATOM 1465 N N . VAL A 1 180 ? 5.717 10.158 -8.447 1.00 92.00 180 VAL A N 1
ATOM 1466 C CA . VAL A 1 180 ? 5.320 9.878 -9.839 1.00 92.00 180 VAL A CA 1
ATOM 1467 C C . VAL A 1 180 ? 4.580 8.553 -9.957 1.00 92.00 180 VAL A C 1
ATOM 1469 O O . VAL A 1 180 ? 4.837 7.617 -9.196 1.00 92.00 180 VAL A O 1
ATOM 1472 N N . PHE A 1 181 ? 3.700 8.435 -10.951 1.00 92.06 181 PHE A N 1
ATOM 1473 C CA . PHE A 1 181 ? 3.131 7.158 -11.369 1.00 92.06 181 PHE A CA 1
ATOM 1474 C C . PHE A 1 181 ? 3.833 6.630 -12.616 1.00 92.06 181 PHE A C 1
ATOM 1476 O O . PHE A 1 181 ? 3.967 7.318 -13.628 1.00 92.06 181 PHE A O 1
ATOM 1483 N N . VAL A 1 182 ? 4.228 5.365 -12.556 1.00 93.81 182 VAL A N 1
ATOM 1484 C CA . VAL A 1 182 ? 4.728 4.593 -13.688 1.00 93.81 182 VAL A CA 1
ATOM 1485 C C . VAL A 1 182 ? 3.575 3.785 -14.254 1.00 93.81 182 VAL A C 1
ATOM 1487 O O . VAL A 1 182 ? 3.002 2.969 -13.539 1.00 93.81 182 VAL A O 1
ATOM 1490 N N . TYR A 1 183 ? 3.254 3.976 -15.529 1.00 92.69 183 TYR A N 1
ATOM 1491 C CA . TYR A 1 183 ? 2.264 3.197 -16.266 1.00 92.69 183 TYR A CA 1
ATOM 1492 C C . TYR A 1 183 ? 2.958 2.360 -17.343 1.00 92.69 183 TYR A C 1
ATOM 1494 O O . TYR A 1 183 ? 3.659 2.892 -18.206 1.00 92.69 183 TYR A O 1
ATOM 1502 N N . LEU A 1 184 ? 2.749 1.046 -17.308 1.00 92.69 184 LEU A N 1
ATOM 1503 C CA . LEU A 1 184 ? 3.267 0.102 -18.292 1.00 92.69 184 LEU A CA 1
ATOM 1504 C C . LEU A 1 184 ? 2.102 -0.602 -18.985 1.00 92.69 184 LEU A C 1
ATOM 1506 O O . LEU A 1 184 ? 1.314 -1.278 -18.333 1.00 92.69 184 LEU A O 1
ATOM 1510 N N . ASN A 1 185 ? 2.038 -0.511 -20.310 1.00 90.19 185 ASN A N 1
ATOM 1511 C CA . ASN A 1 185 ? 1.086 -1.245 -21.141 1.00 90.19 185 ASN A CA 1
ATOM 1512 C C . ASN A 1 185 ? 1.840 -2.188 -22.077 1.00 90.19 185 ASN A C 1
ATOM 1514 O O . ASN A 1 185 ? 2.701 -1.756 -22.845 1.00 90.19 185 ASN A O 1
ATOM 1518 N N . ASN A 1 186 ? 1.509 -3.473 -22.013 1.00 85.31 186 ASN A N 1
ATOM 1519 C CA . ASN A 1 186 ? 2.111 -4.536 -22.815 1.00 85.31 186 ASN A CA 1
ATOM 1520 C C . ASN A 1 186 ? 1.243 -4.922 -24.028 1.00 85.31 186 ASN A C 1
ATOM 1522 O O . ASN A 1 186 ? 1.548 -5.874 -24.746 1.00 85.31 186 ASN A O 1
ATOM 1526 N N . ASN A 1 187 ? 0.117 -4.229 -24.237 1.00 82.81 187 ASN A N 1
ATOM 1527 C CA . ASN A 1 187 ? -0.926 -4.471 -25.241 1.00 82.81 187 ASN A CA 1
ATOM 1528 C C . ASN A 1 187 ? -1.567 -5.872 -25.232 1.00 82.81 187 ASN A C 1
ATOM 1530 O O . ASN A 1 187 ? -2.593 -6.073 -25.887 1.00 82.81 187 ASN A O 1
ATOM 1534 N N . SER A 1 188 ? -1.017 -6.789 -24.446 1.00 82.62 188 SER A N 1
ATOM 1535 C CA . SER A 1 188 ? -1.362 -8.189 -24.256 1.00 82.62 188 SER A CA 1
ATOM 1536 C C . SER A 1 188 ? -1.124 -8.559 -22.786 1.00 82.62 188 SER A C 1
ATOM 1538 O O . SER A 1 188 ? -0.329 -7.876 -22.128 1.00 82.62 188 SER A O 1
ATOM 1540 N N . PRO A 1 189 ? -1.806 -9.592 -22.256 1.00 85.88 189 PRO A N 1
ATOM 1541 C CA . PRO A 1 189 ? -1.615 -10.047 -20.883 1.00 85.88 189 PRO A CA 1
ATOM 1542 C C . PRO A 1 189 ? -0.142 -10.269 -20.532 1.00 85.88 189 PRO A C 1
ATOM 1544 O O . PRO A 1 189 ? 0.621 -10.782 -21.350 1.00 85.88 189 PRO A O 1
ATOM 1547 N N . PHE A 1 190 ? 0.255 -9.908 -19.314 1.00 83.12 190 PHE A N 1
ATOM 1548 C CA . PHE A 1 190 ? 1.613 -10.129 -18.829 1.00 83.12 190 PHE A CA 1
ATOM 1549 C C . PHE A 1 190 ? 1.932 -11.621 -18.668 1.00 83.12 190 PHE A C 1
ATOM 1551 O O . PHE A 1 190 ? 3.079 -12.002 -18.787 1.00 83.12 190 PHE A O 1
ATOM 1558 N N . GLY A 1 191 ? 0.975 -12.499 -18.374 1.00 84.00 191 GLY A N 1
ATOM 1559 C CA . GLY A 1 191 ? 1.243 -13.935 -18.201 1.00 84.00 191 GLY A CA 1
ATOM 1560 C C . GLY A 1 191 ? 2.192 -14.277 -17.038 1.00 84.00 191 GLY A C 1
ATOM 1561 O O . GLY A 1 191 ? 2.663 -15.406 -16.944 1.00 84.00 191 GLY A O 1
ATOM 1562 N N . ILE A 1 192 ? 2.479 -13.318 -16.155 1.00 84.69 192 ILE A N 1
ATOM 1563 C CA . ILE A 1 192 ? 3.355 -13.462 -14.987 1.00 84.69 192 ILE A CA 1
ATOM 1564 C C . ILE A 1 192 ? 2.674 -12.863 -13.757 1.00 84.69 192 ILE A C 1
ATOM 1566 O O . ILE A 1 192 ? 1.902 -11.916 -13.860 1.00 84.69 192 ILE A O 1
ATOM 1570 N N . GLU A 1 193 ? 2.981 -13.403 -12.579 1.00 84.56 193 GLU A N 1
ATOM 1571 C CA . GLU A 1 193 ? 2.364 -12.975 -11.313 1.00 84.56 193 GLU A CA 1
ATOM 1572 C C . GLU A 1 193 ? 3.192 -11.939 -10.549 1.00 84.56 193 GLU A C 1
ATOM 1574 O O . GLU A 1 193 ? 2.747 -11.385 -9.541 1.00 84.56 193 GLU A O 1
ATOM 1579 N N . LYS A 1 194 ? 4.448 -11.731 -10.953 1.00 85.31 194 LYS A N 1
ATOM 1580 C CA . LYS A 1 194 ? 5.400 -10.892 -10.225 1.00 85.31 194 LYS A CA 1
ATOM 1581 C C . LYS A 1 194 ? 6.326 -10.165 -11.183 1.00 85.31 194 LYS A C 1
ATOM 1583 O O . LYS A 1 194 ? 6.875 -10.778 -12.096 1.00 85.31 194 LYS A O 1
ATOM 1588 N N . ILE A 1 195 ? 6.566 -8.8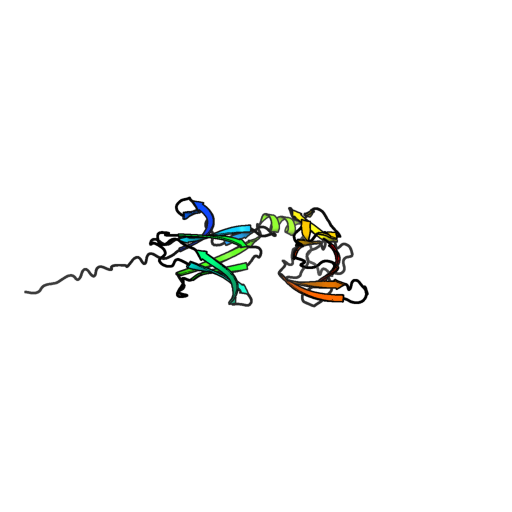93 -10.893 1.00 93.00 195 ILE A N 1
ATOM 1589 C CA . ILE A 1 195 ? 7.609 -8.091 -11.532 1.00 93.00 195 ILE A CA 1
ATOM 1590 C C . ILE A 1 195 ? 8.597 -7.577 -10.491 1.00 93.00 195 ILE A C 1
ATOM 1592 O O . ILE A 1 195 ? 8.278 -7.430 -9.305 1.00 93.00 195 ILE A O 1
ATOM 1596 N N . LYS A 1 196 ? 9.806 -7.286 -10.951 1.00 94.50 196 LYS A N 1
ATOM 1597 C CA . LYS A 1 196 ? 10.850 -6.610 -10.192 1.00 94.50 196 LYS A CA 1
ATOM 1598 C C . LYS A 1 196 ? 11.192 -5.309 -10.900 1.00 94.50 196 LYS A C 1
ATOM 1600 O O . LYS A 1 196 ? 11.525 -5.328 -12.080 1.00 94.50 196 LYS A O 1
ATOM 1605 N N . VAL A 1 197 ? 11.145 -4.205 -10.172 1.00 96.38 197 VAL A N 1
ATOM 1606 C CA . VAL A 1 197 ? 11.458 -2.871 -10.681 1.00 96.38 197 VAL A CA 1
ATOM 1607 C C . VAL A 1 197 ? 12.735 -2.395 -10.014 1.00 96.38 197 VAL A C 1
ATOM 1609 O O . VAL A 1 197 ? 12.837 -2.430 -8.789 1.00 96.38 197 VAL A O 1
ATOM 1612 N N . LYS A 1 198 ? 13.715 -1.990 -10.814 1.00 97.12 198 LYS A N 1
ATOM 1613 C CA . LYS A 1 198 ? 14.964 -1.391 -10.351 1.00 97.12 198 LYS A CA 1
ATOM 1614 C C . LYS A 1 198 ? 14.966 0.089 -10.683 1.00 97.12 198 LYS A C 1
ATOM 1616 O O . LYS A 1 198 ? 14.592 0.470 -11.790 1.00 97.12 198 LYS A O 1
ATOM 1621 N N . PHE A 1 199 ? 15.428 0.883 -9.733 1.00 97.25 199 PHE A N 1
ATOM 1622 C CA . PHE A 1 199 ? 15.588 2.319 -9.877 1.00 97.25 199 PHE A CA 1
ATOM 1623 C C . PHE A 1 199 ? 17.081 2.617 -9.836 1.00 97.25 199 PHE A C 1
ATOM 1625 O O . PHE A 1 199 ? 17.769 2.227 -8.890 1.00 97.25 199 PHE A O 1
ATOM 1632 N N . TRP A 1 200 ? 17.581 3.281 -10.867 1.00 97.38 200 TRP A N 1
ATOM 1633 C CA . TRP A 1 200 ? 18.977 3.670 -11.004 1.00 97.38 200 TRP A CA 1
ATOM 1634 C C . TRP A 1 200 ? 19.057 5.185 -11.073 1.00 97.38 200 TRP A C 1
ATOM 1636 O O . TRP A 1 200 ? 18.289 5.799 -11.807 1.00 97.38 200 TRP A O 1
ATOM 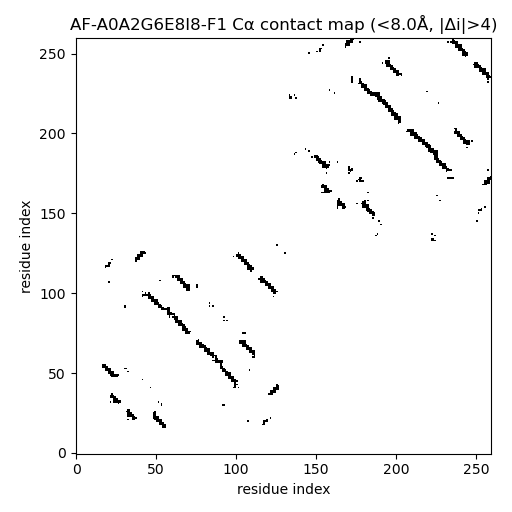1646 N N . LYS A 1 201 ? 19.984 5.786 -10.330 1.00 96.62 201 LYS A N 1
ATOM 1647 C CA . LYS A 1 201 ? 20.363 7.188 -10.504 1.00 96.62 201 LYS A CA 1
ATOM 1648 C C . LYS A 1 201 ? 21.563 7.254 -11.443 1.00 96.62 201 LYS A C 1
ATOM 1650 O O . LYS A 1 201 ? 22.556 6.569 -11.186 1.00 96.62 201 LYS A O 1
ATOM 1655 N N . ILE A 1 202 ? 21.454 8.044 -12.502 1.00 95.12 202 ILE A N 1
ATOM 1656 C CA . ILE A 1 202 ? 22.544 8.323 -13.441 1.00 95.12 202 ILE A CA 1
ATOM 1657 C C . ILE A 1 202 ? 23.431 9.410 -12.818 1.00 95.12 202 ILE A C 1
ATOM 1659 O O . ILE A 1 202 ? 22.913 10.334 -12.190 1.00 95.12 202 ILE A O 1
ATOM 1663 N N . ASP A 1 203 ? 24.753 9.264 -12.906 1.00 90.19 203 ASP A N 1
ATOM 1664 C CA . ASP A 1 203 ? 25.693 10.269 -12.400 1.00 90.19 203 ASP A CA 1
ATOM 1665 C C . ASP A 1 203 ? 25.642 11.529 -13.273 1.00 90.19 203 ASP A C 1
ATOM 1667 O O . ASP A 1 203 ? 25.795 11.451 -14.491 1.00 90.19 203 ASP A O 1
ATOM 1671 N N . ASP A 1 204 ? 25.466 12.693 -12.643 1.00 83.62 204 ASP A N 1
ATOM 1672 C CA . ASP A 1 204 ? 25.352 13.979 -13.341 1.00 83.62 204 ASP A CA 1
ATOM 1673 C C . ASP A 1 204 ? 26.630 14.348 -14.128 1.00 83.62 204 ASP A C 1
ATOM 1675 O O . ASP A 1 204 ? 26.582 15.181 -15.031 1.00 83.62 204 ASP A O 1
ATOM 1679 N N . ASN A 1 205 ? 27.783 13.746 -13.799 1.00 84.75 205 ASN A N 1
ATOM 1680 C CA . ASN A 1 205 ? 29.073 14.019 -14.443 1.00 84.75 205 ASN A CA 1
ATOM 1681 C C . ASN A 1 205 ? 29.512 12.931 -15.437 1.00 84.75 205 ASN A C 1
ATOM 1683 O O . ASN A 1 205 ? 30.479 13.142 -16.171 1.00 84.75 205 ASN A O 1
ATOM 1687 N N . ASP A 1 206 ? 28.875 11.757 -15.431 1.00 84.44 206 ASP A N 1
ATOM 1688 C CA . ASP A 1 206 ? 29.231 10.622 -16.291 1.00 84.44 206 ASP A CA 1
ATOM 1689 C C . ASP A 1 206 ? 28.016 9.716 -16.512 1.00 84.44 206 ASP A C 1
ATOM 1691 O O . ASP A 1 206 ? 27.726 8.833 -15.706 1.00 84.44 206 ASP A O 1
ATOM 1695 N N . GLU A 1 207 ? 27.338 9.887 -17.647 1.00 79.25 207 GLU A N 1
ATOM 1696 C CA . GLU A 1 207 ? 26.129 9.127 -17.999 1.00 79.25 207 GLU A CA 1
ATOM 1697 C C . GLU A 1 207 ? 26.349 7.603 -18.079 1.00 79.25 207 GLU A C 1
ATOM 1699 O O . GLU A 1 207 ? 25.386 6.838 -18.057 1.00 79.25 207 GLU A O 1
ATOM 1704 N N . ASN A 1 208 ? 27.602 7.134 -18.142 1.00 81.81 208 ASN A N 1
ATOM 1705 C CA . ASN A 1 208 ? 27.922 5.702 -18.124 1.00 81.81 208 ASN A CA 1
ATOM 1706 C C . ASN A 1 208 ? 27.995 5.126 -16.705 1.00 81.81 208 ASN A C 1
ATOM 1708 O O . ASN A 1 208 ? 28.097 3.906 -16.533 1.00 81.81 208 ASN A O 1
ATOM 1712 N N . LYS A 1 209 ? 27.988 5.984 -15.682 1.00 87.75 209 LYS A N 1
ATOM 1713 C CA . LYS A 1 209 ? 27.955 5.582 -14.282 1.00 87.75 209 LYS A CA 1
ATOM 1714 C C . LYS A 1 209 ? 26.541 5.684 -13.763 1.00 87.75 209 LYS A C 1
ATOM 1716 O O . LYS A 1 209 ? 25.905 6.731 -13.767 1.00 87.75 209 LYS A O 1
ATOM 1721 N N . GLU A 1 210 ? 26.084 4.565 -13.230 1.00 92.50 210 GLU A N 1
ATOM 1722 C CA . GLU A 1 210 ? 24.774 4.467 -12.623 1.00 92.50 210 GLU A CA 1
ATOM 1723 C C . GLU A 1 210 ? 24.879 3.818 -11.254 1.00 92.50 210 GLU A C 1
ATOM 1725 O O . GLU A 1 210 ? 25.658 2.885 -11.027 1.00 92.50 210 GLU A O 1
ATOM 1730 N N . LYS A 1 211 ? 24.049 4.292 -10.333 1.00 95.62 211 LYS A N 1
ATOM 1731 C CA . LYS A 1 211 ? 23.926 3.742 -8.991 1.00 95.62 211 LYS A CA 1
ATOM 1732 C C . LYS A 1 211 ? 22.531 3.171 -8.809 1.00 95.62 211 LYS A C 1
ATOM 1734 O O . LYS A 1 211 ? 21.549 3.899 -8.911 1.00 95.62 211 LYS A O 1
ATOM 1739 N N . LEU A 1 212 ? 22.439 1.883 -8.482 1.00 96.12 212 LEU A N 1
ATOM 1740 C CA . LEU A 1 212 ? 21.178 1.283 -8.049 1.00 96.12 212 LEU A CA 1
ATOM 1741 C C . LEU A 1 212 ? 20.763 1.936 -6.726 1.00 96.12 212 LEU A C 1
ATOM 1743 O O . LEU A 1 212 ? 21.505 1.850 -5.746 1.00 96.12 212 LEU A O 1
ATOM 1747 N N . ILE A 1 213 ? 19.604 2.590 -6.705 1.00 96.88 213 ILE A N 1
ATOM 1748 C CA . ILE A 1 213 ? 19.088 3.262 -5.504 1.00 96.88 213 ILE A CA 1
ATOM 1749 C C . ILE A 1 213 ? 18.000 2.449 -4.812 1.00 96.88 213 ILE A C 1
ATOM 1751 O O . ILE A 1 213 ? 17.923 2.480 -3.590 1.00 96.88 213 ILE A O 1
ATOM 1755 N N . ASP A 1 214 ? 17.194 1.700 -5.569 1.00 95.88 214 ASP A N 1
ATOM 1756 C CA . ASP A 1 214 ? 16.122 0.887 -4.999 1.00 95.88 214 ASP A CA 1
ATOM 1757 C C . ASP A 1 214 ? 15.769 -0.311 -5.894 1.00 95.88 214 ASP A C 1
ATOM 1759 O O . ASP A 1 214 ? 16.040 -0.351 -7.100 1.00 95.88 214 ASP A O 1
ATOM 1763 N N . THR A 1 215 ? 15.164 -1.330 -5.292 1.00 95.06 215 THR A N 1
ATOM 1764 C CA . THR A 1 215 ? 14.566 -2.473 -5.978 1.00 95.06 215 THR A CA 1
ATOM 1765 C C . THR A 1 215 ? 13.249 -2.848 -5.312 1.00 95.06 215 THR A C 1
ATOM 1767 O O . THR A 1 215 ? 13.228 -3.410 -4.217 1.00 95.06 215 THR A O 1
ATOM 1770 N N . LYS A 1 216 ? 12.142 -2.649 -6.030 1.00 91.50 216 LYS A N 1
ATOM 1771 C CA . LYS A 1 216 ? 10.795 -3.017 -5.580 1.00 91.50 216 LYS A CA 1
ATOM 1772 C C . LYS A 1 216 ? 10.309 -4.286 -6.276 1.00 91.50 216 LYS A C 1
ATOM 1774 O O . LYS A 1 216 ? 10.647 -4.565 -7.427 1.00 91.50 216 LYS A O 1
ATOM 1779 N N . LYS A 1 217 ? 9.512 -5.085 -5.568 1.00 88.94 217 LYS A N 1
ATOM 1780 C CA . LYS A 1 217 ? 8.846 -6.279 -6.108 1.00 88.94 217 LYS A CA 1
ATOM 1781 C C . LYS A 1 217 ? 7.345 -6.077 -6.007 1.00 88.94 217 LYS A C 1
ATOM 1783 O O . LYS A 1 217 ? 6.852 -5.770 -4.928 1.00 88.94 217 LYS A O 1
ATOM 1788 N N . TYR A 1 218 ? 6.636 -6.311 -7.102 1.00 85.25 218 TYR A N 1
ATOM 1789 C CA . TYR A 1 218 ? 5.185 -6.167 -7.151 1.00 85.25 218 TYR A CA 1
ATOM 1790 C C . TYR A 1 218 ? 4.545 -7.491 -7.532 1.00 85.25 218 TYR A C 1
ATOM 1792 O O . TYR A 1 218 ? 5.034 -8.185 -8.428 1.00 85.25 218 TYR A O 1
ATOM 1800 N N . LYS A 1 219 ? 3.443 -7.829 -6.859 1.00 83.31 219 LYS A N 1
ATOM 1801 C CA . LYS A 1 219 ? 2.527 -8.869 -7.323 1.00 83.31 219 LYS A CA 1
ATOM 1802 C C . LYS A 1 219 ? 1.586 -8.233 -8.339 1.00 83.31 219 LYS A C 1
ATOM 1804 O O . LYS A 1 219 ? 1.004 -7.188 -8.065 1.00 83.31 219 LYS A O 1
ATOM 1809 N N . ILE A 1 220 ? 1.445 -8.864 -9.491 1.00 85.31 220 ILE A N 1
ATOM 1810 C CA . ILE A 1 220 ? 0.517 -8.459 -10.544 1.00 85.31 220 ILE A CA 1
ATOM 1811 C C . ILE A 1 220 ? -0.340 -9.654 -10.930 1.00 85.31 220 ILE A C 1
ATOM 1813 O O . ILE A 1 220 ? -0.027 -10.788 -10.565 1.00 85.31 220 ILE A O 1
ATOM 1817 N N . MET A 1 221 ? -1.436 -9.408 -11.636 1.00 80.44 221 MET A N 1
ATOM 1818 C CA . MET A 1 221 ? -2.246 -10.507 -12.138 1.00 80.44 221 MET A CA 1
ATOM 1819 C C . MET A 1 221 ? -1.811 -10.867 -13.572 1.00 80.44 221 MET A C 1
ATOM 1821 O O . MET A 1 221 ? -1.680 -9.956 -14.399 1.00 80.44 221 MET A O 1
ATOM 1825 N N . PRO A 1 222 ? -1.584 -12.157 -13.890 1.00 82.62 222 PRO A N 1
ATOM 1826 C CA . PRO A 1 222 ? -1.142 -12.596 -15.216 1.00 82.62 222 PRO A CA 1
ATOM 1827 C C . PRO A 1 222 ? -2.041 -12.138 -16.370 1.00 82.62 222 PRO A C 1
ATOM 1829 O O . PRO A 1 222 ? -1.561 -11.913 -17.477 1.00 82.62 222 PRO A O 1
ATOM 1832 N N . GLU A 1 223 ? -3.340 -11.984 -16.140 1.00 81.00 223 GLU A N 1
ATOM 1833 C CA . GLU A 1 223 ? -4.314 -11.587 -17.157 1.00 81.00 223 GLU A CA 1
ATOM 1834 C C . GLU A 1 223 ? -4.279 -10.091 -17.506 1.00 81.00 223 GLU A C 1
ATOM 1836 O O . GLU A 1 223 ? -4.900 -9.668 -18.481 1.00 81.00 223 GLU A O 1
ATOM 1841 N N . TRP A 1 224 ? -3.563 -9.268 -16.736 1.00 84.25 224 TRP A N 1
ATOM 1842 C CA . TRP A 1 224 ? -3.505 -7.827 -16.968 1.00 84.25 224 TRP A CA 1
ATOM 1843 C C . TRP A 1 224 ? -2.667 -7.489 -18.197 1.00 84.25 224 TRP A C 1
ATOM 1845 O O . TRP A 1 224 ? -1.564 -7.997 -18.351 1.00 84.25 224 TRP A O 1
ATOM 1855 N N . SER A 1 225 ? -3.159 -6.593 -19.055 1.00 87.06 225 SER A N 1
ATOM 1856 C CA . SER A 1 225 ? -2.387 -6.059 -20.189 1.00 87.06 225 SER A CA 1
ATOM 1857 C C . SER A 1 225 ? -1.663 -4.750 -19.881 1.00 87.06 225 SER A C 1
ATOM 1859 O O . SER A 1 225 ? -0.861 -4.276 -20.685 1.00 87.06 225 SER A O 1
ATOM 1861 N N . ASP A 1 226 ? -1.983 -4.137 -18.748 1.00 88.44 226 ASP A N 1
ATOM 1862 C CA . ASP A 1 226 ? -1.363 -2.928 -18.239 1.00 88.44 226 ASP A CA 1
ATOM 1863 C C . ASP A 1 226 ? -1.242 -2.975 -16.712 1.00 88.44 226 ASP A C 1
ATOM 1865 O O . ASP A 1 226 ? -1.912 -3.746 -16.024 1.00 88.44 226 ASP A O 1
ATOM 1869 N N . LEU A 1 227 ? -0.315 -2.195 -16.178 1.00 90.38 227 LEU A N 1
ATOM 1870 C CA . LEU A 1 227 ? -0.095 -2.036 -14.750 1.00 90.38 227 LEU A CA 1
ATOM 1871 C C . LEU A 1 227 ? 0.376 -0.619 -14.475 1.00 90.38 227 LEU A C 1
ATOM 1873 O O . LEU A 1 227 ? 0.906 0.060 -15.355 1.00 90.38 227 LEU A O 1
ATOM 1877 N N . PHE A 1 228 ? 0.216 -0.195 -13.233 1.00 91.88 228 PHE A N 1
ATOM 1878 C CA . PHE A 1 228 ? 0.861 1.006 -12.752 1.00 91.88 228 PHE A CA 1
ATOM 1879 C C . PHE A 1 228 ? 1.211 0.884 -11.281 1.00 91.88 228 PHE A C 1
ATOM 1881 O O . PHE A 1 228 ? 0.636 0.075 -10.556 1.00 91.88 228 PHE A O 1
ATOM 1888 N N . PHE A 1 229 ? 2.176 1.685 -10.865 1.00 91.44 229 PHE A N 1
ATOM 1889 C CA . PHE A 1 229 ? 2.621 1.817 -9.486 1.00 91.44 229 PHE A CA 1
ATOM 1890 C C . PHE A 1 229 ? 3.175 3.226 -9.290 1.00 91.44 229 PHE A C 1
ATOM 1892 O O . PHE A 1 229 ? 3.544 3.882 -10.264 1.00 91.44 229 PHE A O 1
ATOM 1899 N N . SER A 1 230 ? 3.239 3.695 -8.047 1.00 91.62 230 SER A N 1
ATOM 1900 C CA . SER A 1 230 ? 3.904 4.957 -7.730 1.00 91.62 230 SER A CA 1
ATOM 1901 C C . SER A 1 230 ? 5.307 4.739 -7.176 1.00 91.62 230 SER A C 1
ATOM 1903 O O . SER A 1 230 ? 5.628 3.682 -6.616 1.00 91.62 230 SER A O 1
ATOM 1905 N N . TYR A 1 231 ? 6.137 5.762 -7.322 1.00 93.75 231 TYR A N 1
ATOM 1906 C CA . TYR A 1 231 ? 7.439 5.863 -6.684 1.00 93.75 231 TYR A CA 1
ATOM 1907 C C . TYR A 1 231 ? 7.666 7.302 -6.225 1.00 93.75 231 TYR A C 1
ATOM 1909 O O . TYR A 1 231 ? 7.330 8.233 -6.955 1.00 93.75 231 TYR A O 1
ATOM 1917 N N . ASP A 1 232 ? 8.226 7.452 -5.029 1.00 93.25 232 ASP A N 1
ATOM 1918 C CA . ASP A 1 232 ? 8.538 8.735 -4.410 1.00 93.25 232 ASP A CA 1
ATOM 1919 C C . ASP A 1 232 ? 10.059 8.942 -4.486 1.00 93.25 232 ASP A C 1
ATOM 1921 O O . ASP A 1 232 ? 10.837 8.090 -4.048 1.00 93.25 232 ASP A O 1
ATOM 1925 N N . PHE A 1 233 ? 10.484 10.029 -5.125 1.00 94.19 233 PHE A N 1
ATOM 1926 C CA . PHE A 1 233 ? 11.880 10.430 -5.256 1.00 94.19 233 PHE A CA 1
ATOM 1927 C C . PHE A 1 233 ? 12.227 11.479 -4.206 1.00 94.19 233 PHE A C 1
ATOM 1929 O O . PHE A 1 233 ? 11.584 12.518 -4.131 1.00 94.19 233 PHE A O 1
ATOM 1936 N N . ASP A 1 234 ? 13.314 11.251 -3.472 1.00 92.06 234 ASP A N 1
ATOM 1937 C CA . ASP A 1 234 ? 13.761 12.181 -2.425 1.00 92.06 234 ASP A CA 1
ATOM 1938 C C . ASP A 1 234 ? 14.832 13.175 -2.902 1.00 92.06 234 ASP A C 1
ATOM 1940 O O . ASP A 1 234 ? 15.206 14.095 -2.180 1.00 92.06 234 ASP A O 1
ATOM 1944 N N . ASN A 1 235 ? 15.404 12.960 -4.091 1.00 94.31 235 ASN A N 1
ATOM 1945 C CA . ASN A 1 235 ? 16.544 13.730 -4.582 1.00 94.31 235 ASN A CA 1
ATOM 1946 C C . ASN A 1 235 ? 16.381 14.082 -6.060 1.00 94.31 235 ASN A C 1
ATOM 1948 O O . ASN A 1 235 ? 15.911 13.262 -6.849 1.00 94.31 235 ASN A O 1
ATOM 1952 N N . ILE A 1 236 ? 16.874 15.257 -6.446 1.00 95.50 236 ILE A N 1
ATOM 1953 C CA . ILE A 1 236 ? 16.976 15.657 -7.852 1.00 95.50 236 ILE A CA 1
ATOM 1954 C C . ILE A 1 236 ? 17.981 14.781 -8.616 1.00 95.50 236 ILE A C 1
ATOM 1956 O O . ILE A 1 236 ? 18.875 14.166 -8.015 1.00 95.50 236 ILE A O 1
ATOM 1960 N N . GLY A 1 237 ? 17.843 14.750 -9.936 1.00 95.25 237 GLY A N 1
ATOM 1961 C CA . GLY A 1 237 ? 18.745 14.085 -10.873 1.00 95.25 237 GLY A CA 1
ATOM 1962 C C . GLY A 1 237 ? 18.001 13.259 -11.916 1.00 95.25 237 GLY A C 1
ATOM 1963 O O . GLY A 1 237 ? 16.771 13.198 -11.930 1.00 95.25 237 GLY A O 1
ATOM 1964 N N . THR A 1 238 ? 18.759 12.589 -12.776 1.00 96.00 238 THR A N 1
ATOM 1965 C CA . THR A 1 238 ? 18.205 11.726 -13.823 1.00 96.00 238 THR A CA 1
ATOM 1966 C C . THR A 1 238 ? 18.163 10.276 -13.360 1.00 96.00 238 THR A C 1
ATOM 1968 O O . THR A 1 238 ? 19.146 9.734 -12.847 1.00 96.00 238 THR A O 1
ATOM 1971 N N . TYR A 1 239 ? 17.021 9.623 -13.555 1.00 96.31 239 TYR A N 1
ATOM 1972 C CA . TYR A 1 239 ? 16.775 8.264 -13.093 1.00 96.31 239 TYR A CA 1
ATOM 1973 C C . TYR A 1 239 ? 16.367 7.344 -14.234 1.00 96.31 239 TYR A C 1
ATOM 1975 O O . TYR A 1 239 ? 15.465 7.663 -15.005 1.00 96.31 239 TYR A O 1
ATOM 1983 N N . ARG A 1 240 ? 16.973 6.156 -14.294 1.00 95.38 240 ARG A N 1
ATOM 1984 C CA . ARG A 1 240 ? 16.542 5.060 -15.165 1.00 95.38 240 ARG A CA 1
ATOM 1985 C C . ARG A 1 240 ? 15.753 4.043 -14.356 1.00 95.38 240 ARG A C 1
ATOM 1987 O O . ARG A 1 240 ? 16.231 3.520 -13.350 1.00 95.38 240 ARG A O 1
ATOM 1994 N N . ILE A 1 241 ? 14.547 3.736 -14.812 1.00 96.44 241 ILE A N 1
ATOM 1995 C CA . ILE A 1 241 ? 13.682 2.736 -14.197 1.00 96.44 241 ILE A CA 1
ATOM 1996 C C . ILE A 1 241 ? 13.617 1.535 -15.129 1.00 96.44 241 ILE A C 1
ATOM 1998 O O . ILE A 1 241 ? 13.260 1.667 -16.298 1.00 96.44 241 ILE A O 1
ATOM 2002 N N . GLU A 1 242 ? 13.928 0.357 -14.602 1.00 95.75 242 GLU A N 1
ATOM 2003 C CA . GLU A 1 242 ? 13.939 -0.898 -15.349 1.00 95.75 242 GLU A CA 1
ATOM 2004 C C . GLU A 1 242 ? 12.977 -1.902 -14.728 1.00 95.75 242 GLU A C 1
ATOM 2006 O O . GLU A 1 242 ? 12.972 -2.119 -13.516 1.00 95.75 242 GLU A O 1
ATOM 2011 N N . ILE A 1 243 ? 12.187 -2.562 -15.565 1.00 94.75 243 ILE A N 1
ATOM 2012 C CA . ILE A 1 243 ? 11.207 -3.561 -15.156 1.00 94.75 243 ILE A CA 1
ATOM 2013 C C . ILE A 1 243 ? 11.649 -4.916 -15.696 1.00 94.75 243 ILE A C 1
ATOM 2015 O O . ILE A 1 243 ? 11.950 -5.066 -16.881 1.00 94.75 243 ILE A O 1
ATOM 2019 N N . TYR A 1 244 ? 11.649 -5.906 -14.815 1.00 92.50 244 TYR A N 1
ATOM 2020 C CA . TYR A 1 244 ? 11.990 -7.292 -15.088 1.00 92.50 244 TYR A CA 1
ATOM 2021 C C . TYR A 1 244 ? 10.864 -8.213 -14.633 1.00 92.50 244 TYR A C 1
ATOM 2023 O O . TYR A 1 244 ? 10.123 -7.893 -13.698 1.00 92.50 244 TYR A O 1
ATOM 2031 N N . ASP A 1 245 ? 10.782 -9.395 -15.231 1.00 89.62 245 ASP A N 1
ATOM 2032 C CA . ASP A 1 245 ? 10.028 -10.492 -14.634 1.00 89.62 245 ASP A CA 1
ATOM 2033 C C . ASP A 1 245 ? 10.798 -11.112 -13.447 1.00 89.62 245 ASP A C 1
ATOM 2035 O O . ASP A 1 245 ? 11.914 -10.707 -13.089 1.00 89.62 245 ASP A O 1
ATOM 2039 N N . TYR A 1 246 ? 10.196 -12.112 -12.803 1.00 83.19 246 TYR A N 1
ATOM 2040 C CA . TYR A 1 246 ? 10.814 -12.786 -11.659 1.00 83.19 246 TYR A CA 1
ATOM 2041 C C . TYR A 1 246 ? 12.007 -13.689 -12.030 1.00 83.19 246 TYR A C 1
ATOM 2043 O O . TYR A 1 246 ? 12.828 -13.997 -11.167 1.00 83.19 246 TYR A O 1
ATOM 2051 N N . ASN A 1 247 ? 12.141 -14.059 -13.305 1.00 84.88 247 ASN A N 1
ATOM 2052 C CA . ASN A 1 247 ? 13.269 -14.818 -13.847 1.00 84.88 247 ASN A CA 1
ATOM 2053 C C . ASN A 1 247 ? 14.425 -13.905 -14.297 1.00 84.88 247 ASN A C 1
ATOM 2055 O O . ASN A 1 247 ? 15.418 -14.391 -14.831 1.00 84.88 247 ASN A O 1
ATOM 2059 N N . ASN A 1 248 ? 14.331 -12.595 -14.031 1.00 86.25 248 ASN A N 1
ATOM 2060 C CA . ASN A 1 248 ? 15.268 -11.556 -14.464 1.00 86.25 248 ASN A CA 1
ATOM 2061 C C . ASN A 1 248 ? 15.276 -11.292 -15.975 1.00 86.25 248 ASN A C 1
ATOM 2063 O O . ASN A 1 248 ? 16.213 -10.660 -16.465 1.00 86.25 248 ASN A O 1
ATOM 2067 N N . ASN A 1 249 ? 14.242 -11.703 -16.706 1.00 88.44 249 ASN A N 1
ATOM 2068 C CA . ASN A 1 249 ? 14.084 -11.289 -18.093 1.00 88.44 249 ASN A CA 1
ATOM 2069 C C . ASN A 1 249 ? 13.666 -9.819 -18.132 1.00 88.44 249 ASN A C 1
ATOM 2071 O O . ASN A 1 249 ? 12.772 -9.387 -17.401 1.00 88.44 249 ASN A O 1
ATOM 2075 N N . PHE A 1 250 ? 14.334 -9.045 -18.980 1.00 90.06 250 PHE A N 1
ATOM 2076 C CA . PHE A 1 250 ? 14.045 -7.630 -19.168 1.00 90.06 250 PHE A CA 1
ATOM 2077 C C . PHE A 1 250 ? 12.676 -7.432 -19.830 1.00 90.06 250 PHE A C 1
ATOM 2079 O O . PHE A 1 250 ? 12.380 -8.048 -20.854 1.00 90.06 250 PHE A O 1
ATOM 2086 N N . ILE A 1 251 ? 11.846 -6.556 -19.262 1.00 88.88 251 ILE A N 1
ATOM 2087 C CA . ILE A 1 251 ? 10.525 -6.216 -19.803 1.00 88.88 251 ILE A CA 1
ATOM 2088 C C . ILE A 1 251 ? 10.572 -4.867 -20.517 1.00 88.88 251 ILE A C 1
ATOM 2090 O O . ILE A 1 251 ? 10.160 -4.792 -21.677 1.00 88.88 251 ILE A O 1
ATOM 2094 N N . SER A 1 252 ? 11.007 -3.812 -19.823 1.00 91.19 252 SER A N 1
ATOM 2095 C CA . SER A 1 252 ? 11.047 -2.442 -20.346 1.00 91.19 252 SER A CA 1
ATOM 2096 C C . SER A 1 252 ? 11.907 -1.545 -19.459 1.00 91.19 252 SER A C 1
ATOM 2098 O O . SER A 1 252 ? 12.035 -1.803 -18.263 1.00 91.19 252 SER A O 1
ATOM 2100 N N . ALA A 1 253 ? 12.414 -0.451 -20.020 1.00 93.00 253 ALA A N 1
ATOM 2101 C CA . ALA A 1 253 ? 13.029 0.634 -19.266 1.00 93.00 253 ALA A CA 1
ATOM 2102 C C . ALA A 1 253 ? 12.561 1.989 -19.791 1.00 93.00 253 ALA A C 1
ATOM 2104 O O . ALA A 1 253 ? 12.147 2.087 -20.948 1.00 93.00 253 ALA A O 1
ATOM 2105 N N . ASN A 1 254 ? 12.622 3.009 -18.941 1.00 94.00 254 ASN A N 1
ATOM 2106 C CA . ASN A 1 254 ? 12.465 4.402 -19.339 1.00 94.00 254 ASN A CA 1
ATOM 2107 C C . ASN A 1 254 ? 13.220 5.318 -18.359 1.00 94.00 254 ASN A C 1
ATOM 2109 O O . ASN A 1 254 ? 13.558 4.894 -17.249 1.00 94.00 254 ASN A O 1
ATOM 2113 N N . THR A 1 255 ? 13.482 6.553 -18.772 1.00 94.12 255 THR A N 1
ATOM 2114 C CA . THR A 1 255 ? 14.245 7.550 -18.014 1.00 94.12 255 THR A CA 1
ATOM 2115 C C . THR A 1 255 ? 13.350 8.721 -17.619 1.00 94.12 255 THR A C 1
ATOM 2117 O O . THR A 1 255 ? 12.503 9.150 -18.401 1.00 94.12 255 THR A O 1
ATOM 2120 N N . LEU A 1 256 ? 13.542 9.228 -16.405 1.00 94.69 256 LEU A N 1
ATOM 2121 C CA . LEU A 1 256 ? 12.826 10.361 -15.829 1.00 94.69 256 LEU A CA 1
ATOM 2122 C C . LEU A 1 256 ? 13.832 11.342 -15.225 1.00 94.69 256 LEU A C 1
ATOM 2124 O O . LEU A 1 256 ? 14.702 10.933 -14.458 1.00 94.69 256 LEU A O 1
ATOM 2128 N N . GLU A 1 257 ? 13.693 12.626 -15.530 1.00 95.38 257 GLU A N 1
ATOM 2129 C CA . GLU A 1 257 ? 14.414 13.688 -14.828 1.00 95.38 257 GLU A CA 1
ATOM 2130 C C . GLU A 1 257 ? 13.607 14.141 -13.606 1.00 95.38 257 GLU A C 1
ATOM 2132 O O . GLU A 1 257 ? 12.389 14.288 -13.677 1.00 95.38 257 GLU A O 1
ATOM 2137 N N . VAL A 1 258 ? 14.273 14.359 -12.476 1.00 94.88 258 VAL A N 1
ATOM 2138 C CA . VAL A 1 258 ? 13.677 14.924 -11.264 1.00 94.88 258 VAL A CA 1
ATOM 2139 C C . VAL A 1 258 ? 14.365 16.252 -10.972 1.00 94.88 258 VAL A C 1
ATOM 2141 O O . VAL A 1 258 ? 15.567 16.286 -10.708 1.00 94.88 258 VAL A O 1
ATOM 2144 N N . SER A 1 259 ? 13.606 17.341 -11.002 1.00 92.31 259 SER A N 1
ATOM 2145 C CA . SER A 1 259 ? 14.071 18.702 -10.736 1.00 92.31 259 SER A CA 1
ATOM 2146 C C . SER A 1 259 ? 13.420 19.266 -9.474 1.00 92.31 259 SER A C 1
ATOM 2148 O O . SER A 1 259 ? 12.545 18.644 -8.870 1.00 92.31 259 SER A O 1
ATOM 2150 N N . ASN A 1 260 ? 13.835 20.469 -9.073 1.00 89.56 260 ASN A N 1
ATOM 2151 C CA . ASN A 1 260 ? 13.049 21.264 -8.129 1.00 89.56 260 ASN A CA 1
ATOM 2152 C C . ASN A 1 260 ? 11.788 21.794 -8.804 1.00 89.56 260 ASN A C 1
ATOM 2154 O O . ASN A 1 260 ? 11.833 22.061 -10.025 1.00 89.56 260 ASN A O 1
#

Secondary structure (DSSP, 8-state):
-------------------EEEEESEE-TTS-EES--SEEEE-TT-EEEEEEEE-SS----SEEEEEEEEEETTEEEEEEEEEEE--TT-SEEEEEEEE-S-EEEEEEEE-TT--EEEEEEEEEEE-HHHHHHHHTT-S--S---S--S--EEEEEEEEETTEEEEEESEEEHHHHTTEEEEEEE-SS----SEEEEEEEEEETTEEEEEEEEEEEEEE--TT-SEEEEEEE--S-EEEEEEEEETT--EEEEEEEEEE-

Mean predicted aligned error: 13.74 Å